Protein AF-A0A9W7UFY4-F1 (afdb_monomer_lite)

Sequence (301 aa):
PITEDNRLSAKDMFTRKELTSLQQDFPMEMREKGFDVERGEGSEKKHLSPQAFKEKQDLQVEVEQLSNVKTHLKTKVVETHNQLQQTTNYIEKQNETLQKIQQQFLNLDKKIKEKKQEFETFRNQVPDKPVSLSYLREETKTEVTTKLFGKPEITEKKTGNIVVTREQWRNMKEKVDAAVIIKSDYERLQKTDLVKENKKLHSAVDEICDSLKESQKRNVGLQKENKQLSTEISSLKAHIRDLQTNIKVLYQQTKQVFKEQFKTFRGLVKNELVGREVENHFEREHTREMKSKQRGYDMER

Foldseek 3Di:
DADPVGDDDPPVCPDPVNVVVCLVVVQVVCVVVPDDDDRDDDDPDDDDDPVRVVVVVVVVVVVVVVVVVVVVVVVVVVVVVVVVVVVVVVVVVVVVVVVVVVVVVVVVVVVVVVVVVVLVVLLVVADLDQDPDDDDDFDWDWDWADDPDDDTDTDTDGPPDDPADPVRVVVVSVVNRVSNVVNVVVVVVVVDPVVVVVVVVVVVVVVVVVVVVVVVVVVVVVVVVVVVVVVVVVVVVVVVVVVVVVVVVVVVVCCVVCVVVVVVVVVVVVVVCVVVVHDDVVVVVVVVVVVVVVVVVVVVD

Structure (mmCIF, N/CA/C/O backbone):
data_AF-A0A9W7UFY4-F1
#
_entry.id   AF-A0A9W7UFY4-F1
#
loop_
_atom_site.group_PDB
_atom_site.id
_atom_site.type_symbol
_atom_site.label_atom_id
_atom_site.label_alt_id
_atom_site.label_comp_id
_atom_site.label_asym_id
_atom_site.label_entity_id
_atom_site.label_seq_id
_atom_site.pdbx_PDB_ins_code
_atom_site.Cartn_x
_atom_site.Cartn_y
_atom_site.Cartn_z
_atom_site.occupancy
_atom_site.B_iso_or_equiv
_atom_site.auth_seq_id
_atom_site.auth_comp_id
_atom_site.auth_asym_id
_atom_site.auth_atom_id
_atom_site.pdbx_PDB_model_num
ATOM 1 N N . PRO A 1 1 ? 33.006 -51.158 -71.542 1.00 81.31 1 PRO A N 1
ATOM 2 C CA . PRO A 1 1 ? 34.449 -51.108 -71.205 1.00 81.31 1 PRO A CA 1
ATOM 3 C C . PRO A 1 1 ? 35.179 -52.091 -72.128 1.00 81.31 1 PRO A C 1
ATOM 5 O O . PRO A 1 1 ? 34.813 -53.265 -72.136 1.00 81.31 1 PRO A O 1
ATOM 8 N N . ILE A 1 2 ? 36.056 -51.575 -72.996 1.00 88.12 2 ILE A N 1
ATOM 9 C CA . ILE A 1 2 ? 36.813 -52.366 -73.977 1.00 88.12 2 ILE A CA 1
ATOM 10 C C . ILE A 1 2 ? 38.246 -52.509 -73.453 1.00 88.12 2 ILE A C 1
ATOM 12 O O . ILE A 1 2 ? 38.881 -51.496 -73.167 1.00 88.12 2 ILE A O 1
ATOM 16 N N . THR A 1 3 ? 38.712 -53.744 -73.282 1.00 84.69 3 THR A N 1
ATOM 17 C CA . THR A 1 3 ? 40.064 -54.087 -72.811 1.00 84.69 3 THR A CA 1
ATOM 18 C C . THR A 1 3 ? 41.120 -53.833 -73.893 1.00 84.69 3 THR A C 1
ATOM 20 O O . THR A 1 3 ? 40.784 -53.670 -75.064 1.00 84.69 3 THR A O 1
ATOM 23 N N . GLU A 1 4 ? 42.407 -53.826 -73.532 1.00 86.06 4 GLU A N 1
ATOM 24 C CA . GLU A 1 4 ? 43.518 -53.622 -74.485 1.00 86.06 4 GLU A CA 1
ATOM 25 C C . GLU A 1 4 ? 43.562 -54.684 -75.602 1.00 86.06 4 GLU A C 1
ATOM 27 O O . GLU A 1 4 ? 43.969 -54.390 -76.723 1.00 86.06 4 GLU A O 1
ATOM 32 N N . ASP A 1 5 ? 43.065 -55.898 -75.330 1.00 90.00 5 ASP A N 1
ATOM 33 C CA . ASP A 1 5 ? 42.866 -56.974 -76.314 1.00 90.00 5 ASP A CA 1
ATOM 34 C C . ASP A 1 5 ? 41.530 -56.862 -77.088 1.00 90.00 5 ASP A C 1
ATOM 36 O O . ASP A 1 5 ? 41.110 -57.796 -77.772 1.00 90.00 5 ASP A O 1
ATOM 40 N N . ASN A 1 6 ? 40.875 -55.699 -77.014 1.00 88.25 6 ASN A N 1
ATOM 41 C CA . ASN A 1 6 ? 39.681 -55.298 -77.757 1.00 88.25 6 ASN A CA 1
ATOM 42 C C . ASN A 1 6 ? 38.389 -56.073 -77.415 1.00 88.25 6 ASN A C 1
ATOM 44 O O . ASN A 1 6 ? 37.454 -56.136 -78.219 1.00 88.25 6 ASN A O 1
ATOM 48 N N . ARG A 1 7 ? 38.297 -56.655 -76.210 1.00 91.56 7 ARG A N 1
ATOM 49 C CA . ARG A 1 7 ? 37.105 -57.376 -75.729 1.00 91.56 7 ARG A CA 1
ATOM 50 C C . ARG A 1 7 ? 36.212 -56.480 -74.881 1.00 91.56 7 ARG A C 1
ATOM 52 O O . ARG A 1 7 ? 36.672 -55.649 -74.107 1.00 91.56 7 ARG A O 1
ATOM 59 N N . LEU A 1 8 ? 34.900 -56.697 -74.949 1.00 91.00 8 LEU A N 1
ATOM 60 C CA . LEU A 1 8 ? 33.951 -56.018 -74.066 1.00 91.00 8 LEU A CA 1
ATOM 61 C C . LEU A 1 8 ? 33.862 -56.750 -72.712 1.00 91.00 8 LEU A C 1
ATOM 63 O O . LEU A 1 8 ? 33.043 -57.654 -72.554 1.00 91.00 8 LEU A O 1
ATOM 67 N N . SER A 1 9 ? 34.690 -56.371 -71.732 1.00 89.19 9 SER A N 1
ATOM 68 C CA . SER A 1 9 ? 34.704 -57.001 -70.401 1.00 89.19 9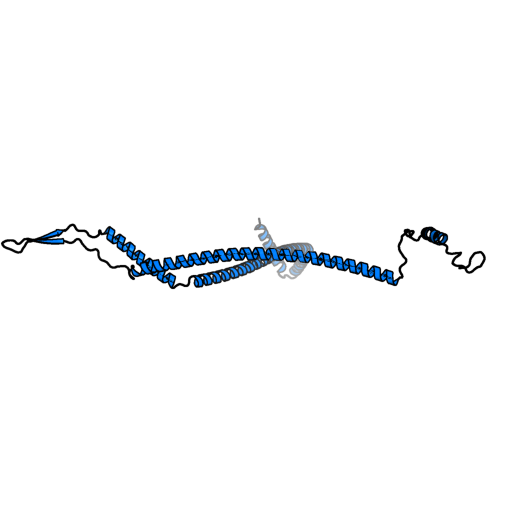 SER A CA 1
ATOM 69 C C . SER A 1 9 ? 34.854 -55.979 -69.273 1.00 89.19 9 SER A C 1
ATOM 71 O O . SER A 1 9 ? 35.918 -55.417 -69.046 1.00 89.19 9 SER A O 1
ATOM 73 N N . ALA A 1 10 ? 33.779 -55.754 -68.509 1.00 88.69 10 ALA A N 1
ATOM 74 C CA . ALA A 1 10 ? 33.847 -54.947 -67.285 1.00 88.69 10 ALA A CA 1
ATOM 75 C C . ALA A 1 10 ? 34.578 -55.678 -66.152 1.00 88.69 10 ALA A C 1
ATOM 77 O O . ALA A 1 10 ? 35.183 -55.044 -65.298 1.00 88.69 10 ALA A O 1
ATOM 78 N N . LYS A 1 11 ? 34.514 -57.014 -66.147 1.00 87.94 11 LYS A N 1
ATOM 79 C CA . LYS A 1 11 ? 35.123 -57.857 -65.117 1.00 87.94 11 LYS A CA 1
ATOM 80 C C . LYS A 1 11 ? 36.648 -57.779 -65.147 1.00 87.94 11 LYS A C 1
ATOM 82 O O . LYS A 1 11 ? 37.257 -57.786 -64.082 1.00 87.94 11 LYS A O 1
ATOM 87 N N . ASP A 1 12 ? 37.219 -57.699 -66.347 1.00 87.25 12 ASP A N 1
ATOM 88 C CA . ASP A 1 12 ? 38.669 -57.640 -66.540 1.00 87.25 12 ASP A CA 1
ATOM 89 C C . ASP A 1 12 ? 39.221 -56.210 -66.405 1.00 87.25 12 ASP A C 1
ATOM 91 O O . ASP A 1 12 ? 40.404 -56.069 -66.141 1.00 87.25 12 ASP A O 1
ATOM 95 N N . MET A 1 13 ? 38.377 -55.173 -66.543 1.00 86.19 13 MET A N 1
ATOM 96 C CA . MET A 1 13 ? 38.764 -53.754 -66.406 1.00 86.19 13 MET A CA 1
ATOM 97 C C . MET A 1 13 ? 38.447 -53.109 -65.046 1.00 86.19 13 MET A C 1
ATOM 99 O O . MET A 1 13 ? 38.968 -52.040 -64.739 1.00 86.19 13 MET A O 1
ATOM 103 N N . PHE A 1 14 ? 37.510 -53.668 -64.271 1.00 89.38 14 PHE A N 1
ATOM 104 C CA . PHE A 1 14 ? 37.087 -53.127 -62.972 1.00 89.38 14 PHE A CA 1
ATOM 105 C C . PHE A 1 14 ? 37.180 -54.191 -61.878 1.00 89.38 14 PHE A C 1
ATOM 107 O O . PHE A 1 14 ? 36.200 -54.579 -61.235 1.00 89.38 14 PHE A O 1
ATOM 114 N N . THR A 1 15 ? 38.392 -54.680 -61.662 1.00 91.44 15 THR A N 1
ATOM 115 C CA . THR A 1 15 ? 38.735 -55.592 -60.575 1.00 91.44 15 THR A CA 1
ATOM 116 C C . THR A 1 15 ? 38.806 -54.863 -59.230 1.00 91.44 15 THR A C 1
ATOM 118 O O . THR A 1 15 ? 38.932 -53.643 -59.140 1.00 91.44 15 THR A O 1
ATOM 121 N N . ARG A 1 16 ? 38.782 -55.616 -58.122 1.00 87.94 16 ARG A N 1
ATOM 122 C CA . ARG A 1 16 ? 38.921 -55.042 -56.770 1.00 87.94 16 ARG A CA 1
ATOM 123 C C . ARG A 1 16 ? 40.214 -54.232 -56.607 1.00 87.94 16 ARG A C 1
ATOM 125 O O . ARG A 1 16 ? 40.194 -53.219 -55.913 1.00 87.94 16 ARG A O 1
ATOM 132 N N . LYS A 1 17 ? 41.319 -54.679 -57.218 1.00 90.25 17 LYS A N 1
ATOM 133 C CA . LYS A 1 17 ? 42.601 -53.963 -57.177 1.00 90.25 17 LYS A CA 1
ATOM 134 C C . LYS A 1 17 ? 42.490 -52.634 -57.920 1.00 90.25 17 LYS A C 1
ATOM 136 O O . LYS A 1 17 ? 42.769 -51.608 -57.318 1.00 90.25 17 LYS A O 1
ATOM 141 N N . GLU A 1 18 ? 41.973 -52.651 -59.147 1.00 89.94 18 GLU A N 1
ATOM 142 C CA . GLU A 1 18 ? 41.787 -51.444 -59.966 1.00 89.94 18 GLU A CA 1
ATOM 143 C C . GLU A 1 18 ? 40.833 -50.439 -59.325 1.00 89.94 18 GLU A C 1
ATOM 145 O O . GLU A 1 18 ? 41.138 -49.257 -59.293 1.00 89.94 18 GLU A O 1
ATOM 150 N N . LEU A 1 19 ? 39.715 -50.879 -58.739 1.00 89.94 19 LEU A N 1
ATOM 151 C CA . LEU A 1 19 ? 38.806 -49.982 -58.013 1.00 89.94 19 LEU A CA 1
ATOM 152 C C . LEU A 1 19 ? 39.459 -49.377 -56.760 1.00 89.94 19 LEU A C 1
ATOM 154 O O . LEU A 1 19 ? 39.161 -48.240 -56.399 1.00 89.94 19 LEU A O 1
ATOM 158 N N . THR A 1 20 ? 40.352 -50.119 -56.099 1.00 88.88 20 THR A N 1
ATOM 159 C CA . THR A 1 20 ? 41.107 -49.613 -54.940 1.00 88.88 20 THR A CA 1
ATOM 160 C C . THR A 1 20 ? 42.145 -48.581 -55.373 1.00 88.88 20 THR A C 1
ATOM 162 O O . THR A 1 20 ? 42.227 -47.521 -54.751 1.00 88.88 20 THR A O 1
ATOM 165 N N . SER A 1 21 ? 42.886 -48.870 -56.449 1.00 90.12 21 SER A N 1
ATOM 166 C CA . SER A 1 21 ? 43.823 -47.940 -57.085 1.00 90.12 21 SER A CA 1
ATOM 167 C C . SER A 1 21 ? 43.102 -46.688 -57.571 1.00 90.12 21 SER A C 1
ATOM 169 O O . SER A 1 21 ? 43.491 -45.590 -57.207 1.00 90.12 21 SER A O 1
ATOM 171 N N . LEU A 1 22 ? 41.955 -46.824 -58.242 1.00 91.12 22 LEU A N 1
ATOM 172 C CA . LEU A 1 22 ? 41.136 -45.695 -58.684 1.00 91.12 22 LEU A CA 1
ATOM 173 C C . LEU A 1 22 ? 40.722 -44.788 -57.514 1.00 91.12 22 LEU A C 1
ATOM 175 O O . LEU A 1 22 ? 40.810 -43.571 -57.625 1.00 91.12 22 LEU A O 1
ATOM 179 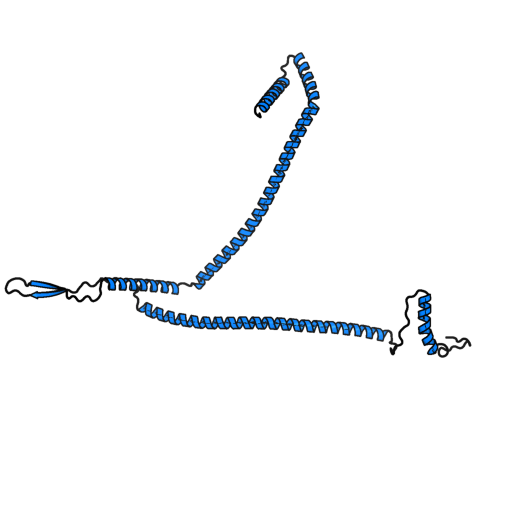N N . GLN A 1 23 ? 40.316 -45.351 -56.370 1.00 89.75 23 GLN A N 1
ATOM 180 C CA . GLN A 1 23 ? 39.997 -44.563 -55.170 1.00 89.75 23 GLN A CA 1
ATOM 181 C C . GLN A 1 23 ? 41.217 -43.859 -54.548 1.00 89.75 23 GLN A C 1
ATOM 183 O O . GLN A 1 23 ? 41.032 -42.917 -53.779 1.00 89.75 23 GLN A O 1
ATOM 188 N N . GLN A 1 24 ? 42.443 -44.320 -54.812 1.00 89.44 24 GLN A N 1
ATOM 189 C CA . GLN A 1 24 ? 43.685 -43.676 -54.367 1.00 89.44 24 GLN A CA 1
ATOM 190 C C . GLN A 1 24 ? 44.146 -42.605 -55.360 1.00 89.44 24 GLN A C 1
ATOM 192 O O . GLN A 1 24 ? 44.384 -41.467 -54.955 1.00 89.44 24 GLN A O 1
ATOM 197 N N . ASP A 1 25 ? 44.215 -42.965 -56.638 1.00 93.25 25 ASP A N 1
ATOM 198 C CA . ASP A 1 25 ? 44.842 -42.186 -57.702 1.00 93.25 25 ASP A CA 1
ATOM 199 C C . ASP A 1 25 ? 43.956 -41.031 -58.168 1.00 93.25 25 ASP A C 1
ATOM 201 O O . ASP A 1 25 ? 44.437 -39.914 -58.352 1.00 93.25 25 ASP A O 1
ATOM 205 N N . PHE A 1 26 ? 42.641 -41.246 -58.266 1.00 93.88 26 PHE A N 1
ATOM 206 C CA . PHE A 1 26 ? 41.723 -40.215 -58.747 1.00 93.88 26 PHE A CA 1
ATOM 207 C C . PHE A 1 26 ? 41.708 -38.951 -57.859 1.00 93.88 26 PHE A C 1
ATOM 209 O O . PHE A 1 26 ? 41.848 -37.855 -58.402 1.00 93.88 26 PHE A O 1
ATOM 216 N N . PRO A 1 27 ? 41.613 -39.029 -56.511 1.00 92.44 27 PRO A N 1
ATOM 217 C CA . PRO A 1 27 ? 41.749 -37.840 -55.667 1.00 92.44 27 PRO A CA 1
ATOM 218 C C . PRO A 1 27 ? 43.115 -37.148 -55.785 1.00 92.44 27 PRO A C 1
ATOM 220 O O . PRO A 1 27 ? 43.180 -35.931 -55.632 1.00 92.44 27 PRO A O 1
ATOM 223 N N . MET A 1 28 ? 44.203 -37.892 -56.041 1.00 92.75 28 MET A N 1
ATOM 224 C CA . MET A 1 28 ? 45.534 -37.305 -56.261 1.00 92.75 28 MET A CA 1
ATOM 225 C C . MET A 1 28 ? 45.555 -36.467 -57.541 1.00 92.75 28 MET A C 1
ATOM 227 O O . MET A 1 28 ? 45.914 -35.293 -57.488 1.00 92.75 28 MET A O 1
ATOM 231 N N . GLU A 1 29 ? 45.074 -37.025 -58.652 1.00 94.88 29 GLU A N 1
ATOM 232 C CA . GLU A 1 29 ? 45.009 -36.324 -59.939 1.00 94.88 29 GLU A CA 1
ATOM 233 C C . GLU A 1 29 ? 44.079 -35.096 -59.885 1.00 94.88 29 GLU A C 1
ATOM 235 O O . GLU A 1 29 ? 44.369 -34.043 -60.453 1.00 94.88 29 GLU A O 1
ATOM 240 N N . MET A 1 30 ? 42.958 -35.194 -59.164 1.00 95.06 30 MET A N 1
ATOM 241 C CA . MET A 1 30 ? 42.042 -34.066 -58.974 1.00 95.06 30 MET A CA 1
ATOM 242 C C . MET A 1 30 ? 42.699 -32.920 -58.188 1.00 95.06 30 MET A C 1
ATOM 244 O O . MET A 1 30 ? 42.526 -31.759 -58.561 1.00 95.06 30 MET A O 1
ATOM 248 N N . ARG A 1 31 ? 43.513 -33.222 -57.166 1.00 94.75 31 ARG A N 1
ATOM 249 C CA . ARG A 1 31 ? 44.300 -32.201 -56.452 1.00 94.75 31 ARG A CA 1
ATOM 250 C C . ARG A 1 31 ? 45.359 -31.552 -57.334 1.00 94.75 31 ARG A C 1
ATOM 252 O O . ARG A 1 31 ? 45.509 -30.334 -57.283 1.00 94.75 31 ARG A O 1
ATOM 259 N N . GLU A 1 32 ? 46.046 -32.324 -58.176 1.00 94.25 32 GLU A N 1
ATOM 260 C CA . GLU A 1 32 ? 47.009 -31.781 -59.150 1.00 94.25 32 GLU A CA 1
ATOM 261 C C . GLU A 1 32 ? 46.350 -30.811 -60.141 1.00 94.25 32 GLU A C 1
ATOM 263 O O . GLU A 1 32 ? 46.948 -29.807 -60.526 1.00 94.25 32 GLU A O 1
ATOM 268 N N . LYS A 1 33 ? 45.085 -31.057 -60.500 1.00 95.31 33 LYS A N 1
ATOM 269 C CA . LYS A 1 33 ? 44.268 -30.158 -61.334 1.00 95.31 33 LYS A CA 1
ATOM 270 C C . LYS A 1 33 ? 43.654 -28.977 -60.566 1.00 95.31 33 LYS A C 1
ATOM 272 O O . LYS A 1 33 ? 42.917 -28.193 -61.161 1.00 95.31 33 LYS A O 1
ATOM 277 N N . GLY A 1 34 ? 43.957 -28.829 -59.276 1.00 94.38 34 GLY A N 1
ATOM 278 C CA . GLY A 1 34 ? 43.521 -27.710 -58.438 1.00 94.38 34 GLY A CA 1
ATOM 279 C C . GLY A 1 34 ? 42.177 -27.905 -57.729 1.00 94.38 34 GLY A C 1
ATOM 280 O O . GLY A 1 34 ? 41.640 -26.934 -57.198 1.00 94.38 34 GLY A O 1
ATOM 281 N N . PHE A 1 35 ? 41.617 -29.119 -57.703 1.00 95.06 35 PHE A N 1
ATOM 282 C CA . PHE A 1 35 ? 40.399 -29.419 -56.944 1.00 95.06 35 PHE A CA 1
ATOM 283 C C . PHE A 1 35 ? 40.727 -29.843 -55.507 1.00 95.06 35 PHE A C 1
ATOM 285 O O . PHE A 1 35 ? 41.535 -30.743 -55.286 1.00 95.06 35 PHE A O 1
ATOM 292 N N . ASP A 1 36 ? 40.048 -29.246 -54.528 1.00 93.31 36 ASP A N 1
ATOM 293 C CA . ASP A 1 36 ? 40.205 -29.581 -53.109 1.00 93.31 36 ASP A CA 1
ATOM 294 C C . ASP A 1 36 ? 39.379 -30.826 -52.744 1.00 93.31 36 ASP A C 1
ATOM 296 O O . ASP A 1 36 ? 38.217 -30.739 -52.343 1.00 93.31 36 ASP A O 1
ATOM 300 N N . VAL A 1 37 ? 39.949 -32.009 -52.995 1.00 92.00 37 VAL A N 1
ATOM 301 C CA . VAL A 1 37 ? 39.308 -33.300 -52.706 1.00 92.00 37 VAL A CA 1
ATOM 302 C C . VAL A 1 37 ? 40.239 -34.254 -51.961 1.00 92.00 37 VAL A C 1
ATOM 304 O O . VAL A 1 37 ? 41.420 -34.416 -52.286 1.00 92.00 37 VAL A O 1
ATOM 307 N N . GLU A 1 38 ? 39.674 -34.958 -50.983 1.00 90.38 38 GLU A N 1
ATOM 308 C CA . GLU A 1 38 ? 40.361 -35.974 -50.188 1.00 90.38 38 GLU A CA 1
ATOM 309 C C . GLU A 1 38 ? 39.907 -37.390 -50.554 1.00 90.38 38 GLU A C 1
ATOM 311 O O . GLU A 1 38 ? 38.822 -37.622 -51.096 1.00 90.38 38 GLU A O 1
ATOM 316 N N . ARG A 1 39 ? 40.762 -38.371 -50.255 1.00 88.69 39 ARG A N 1
ATOM 317 C CA . ARG A 1 39 ? 40.419 -39.781 -50.429 1.00 88.69 39 ARG A CA 1
ATOM 318 C C . ARG A 1 39 ? 39.406 -40.196 -49.361 1.00 88.69 39 ARG A C 1
ATOM 320 O O . ARG A 1 39 ? 39.636 -39.982 -48.178 1.00 88.69 39 ARG A O 1
ATOM 327 N N . GLY A 1 40 ? 38.346 -40.891 -49.773 1.00 86.69 40 GLY A N 1
ATOM 328 C CA . GLY A 1 40 ? 37.392 -41.486 -48.837 1.00 86.69 40 GLY A CA 1
ATOM 329 C C . GLY A 1 40 ? 38.035 -42.527 -47.910 1.00 86.69 40 GLY A C 1
ATOM 330 O O . GLY A 1 40 ? 38.898 -43.311 -48.317 1.00 86.69 40 GLY A O 1
ATOM 331 N N . GLU A 1 41 ? 37.596 -42.560 -46.654 1.00 84.12 41 GLU A N 1
ATOM 332 C CA . GLU A 1 41 ? 38.056 -43.549 -45.680 1.00 84.12 41 GLU A CA 1
ATOM 333 C C . GLU A 1 41 ? 37.576 -44.961 -46.040 1.00 84.12 41 GLU A C 1
ATOM 335 O O . GLU A 1 41 ? 36.427 -45.176 -46.447 1.00 84.12 41 GLU A O 1
ATOM 340 N N . GLY A 1 42 ? 38.453 -45.950 -45.845 1.00 78.31 42 GLY A N 1
ATOM 341 C CA . GLY A 1 42 ? 38.047 -47.350 -45.907 1.00 78.31 42 GLY A CA 1
ATOM 342 C C . GLY A 1 42 ? 37.042 -47.618 -44.792 1.00 78.31 42 GLY A C 1
ATOM 343 O O . GLY A 1 42 ? 37.365 -47.451 -43.622 1.00 78.31 42 GLY A O 1
ATOM 344 N N . SER A 1 43 ? 35.815 -47.997 -45.142 1.00 75.88 43 SER A N 1
ATOM 345 C CA . SER A 1 43 ? 34.761 -48.228 -44.158 1.00 75.88 43 SER A CA 1
ATOM 346 C C . SER A 1 43 ? 33.927 -49.449 -44.513 1.00 75.88 43 SER A C 1
ATOM 348 O O . SER A 1 43 ? 33.783 -49.805 -45.680 1.00 75.88 43 SER A O 1
ATOM 350 N N . GLU A 1 44 ? 33.311 -50.053 -43.501 1.00 83.75 44 GLU A N 1
ATOM 351 C CA . GLU A 1 44 ? 32.306 -51.112 -43.669 1.00 83.75 44 GLU A CA 1
ATOM 352 C C . GLU A 1 44 ? 30.943 -50.558 -44.138 1.00 83.75 44 GLU A C 1
ATOM 354 O O . GLU A 1 44 ? 29.923 -51.254 -44.113 1.00 83.75 44 GLU A O 1
ATOM 359 N N . LYS A 1 45 ? 30.891 -49.282 -44.554 1.00 82.19 45 LYS A N 1
ATOM 360 C CA . LYS A 1 45 ? 29.665 -48.625 -45.009 1.00 82.19 45 LYS A CA 1
ATOM 361 C C . LYS A 1 45 ? 29.183 -49.297 -46.290 1.00 82.19 45 LYS A C 1
ATOM 363 O O . LYS A 1 45 ? 29.870 -49.324 -47.308 1.00 82.19 45 LYS A O 1
ATOM 368 N N . LYS A 1 46 ? 27.954 -49.803 -46.251 1.00 85.50 46 LYS A N 1
ATOM 369 C CA . LYS A 1 46 ? 27.265 -50.306 -47.440 1.00 85.50 46 LYS A CA 1
ATOM 370 C C . LYS A 1 46 ? 26.770 -49.130 -48.275 1.00 85.50 46 LYS A C 1
ATOM 372 O O . LYS A 1 46 ? 26.279 -48.144 -47.724 1.00 85.50 46 LYS A O 1
ATOM 377 N N . HIS A 1 47 ? 26.879 -49.249 -49.596 1.00 87.56 47 HIS A N 1
ATOM 378 C CA . HIS A 1 47 ? 26.269 -48.291 -50.511 1.00 87.56 47 HIS A CA 1
ATOM 379 C C . HIS A 1 47 ? 24.751 -48.265 -50.284 1.00 87.56 47 HIS A C 1
ATOM 381 O O . HIS A 1 47 ? 24.100 -49.310 -50.301 1.00 87.56 47 HIS A O 1
ATOM 387 N N . LEU A 1 48 ? 24.206 -47.072 -50.050 1.00 90.25 48 LEU A N 1
ATOM 388 C CA . LEU A 1 48 ? 22.770 -46.831 -49.971 1.00 90.25 48 LEU A CA 1
ATOM 389 C C . LEU A 1 48 ? 22.301 -46.252 -51.302 1.00 90.25 48 LEU A C 1
ATOM 391 O O . LEU A 1 48 ? 23.004 -45.436 -51.901 1.00 90.25 48 LEU A O 1
ATOM 395 N N . SER A 1 49 ? 21.098 -46.632 -51.736 1.00 93.19 49 SER A N 1
ATOM 396 C CA . SER A 1 49 ? 20.454 -45.933 -52.847 1.00 93.19 49 SER A CA 1
ATOM 397 C C . SER A 1 49 ? 20.258 -44.452 -52.482 1.00 93.19 49 SER A C 1
ATOM 399 O O . SER A 1 49 ? 20.121 -44.127 -51.297 1.00 93.19 49 SER A O 1
ATOM 401 N N . PRO A 1 50 ? 20.196 -43.538 -53.467 1.00 91.12 50 PRO A N 1
ATOM 402 C CA . PRO A 1 50 ? 19.964 -42.120 -53.194 1.00 91.12 50 PRO A CA 1
ATOM 403 C C . PRO A 1 50 ? 18.711 -41.859 -52.346 1.00 91.12 50 PRO A C 1
ATOM 405 O O . PRO A 1 50 ? 18.714 -40.956 -51.516 1.00 91.12 50 PRO A O 1
ATOM 408 N N . GLN A 1 51 ? 17.660 -42.666 -52.524 1.00 92.69 51 GLN A N 1
ATOM 409 C CA . GLN A 1 51 ? 16.439 -42.583 -51.724 1.00 92.69 51 GLN A CA 1
ATOM 410 C C . GLN A 1 51 ? 16.682 -43.000 -50.266 1.00 92.69 51 GLN A C 1
ATOM 412 O O . GLN A 1 51 ? 16.399 -42.222 -49.363 1.00 92.69 51 GLN A O 1
ATOM 417 N N . ALA A 1 52 ? 17.279 -44.173 -50.032 1.00 92.00 52 ALA A N 1
ATOM 418 C CA . ALA A 1 52 ? 17.546 -44.662 -48.678 1.00 92.00 52 ALA A CA 1
ATOM 419 C C . ALA A 1 52 ? 18.534 -43.764 -47.909 1.00 92.00 52 ALA A C 1
ATOM 421 O O . ALA A 1 52 ? 18.448 -43.633 -46.689 1.00 92.00 52 ALA A O 1
ATOM 422 N N . PHE A 1 53 ? 19.479 -43.129 -48.612 1.00 92.19 53 PHE A N 1
ATOM 423 C CA . PHE A 1 53 ? 20.380 -42.146 -48.010 1.00 92.19 53 PHE A CA 1
ATOM 424 C C . PHE A 1 53 ? 19.623 -40.902 -47.525 1.00 92.19 53 PHE A C 1
ATOM 426 O O . PHE A 1 53 ? 19.846 -40.471 -46.394 1.00 92.19 53 PHE A O 1
ATOM 433 N N . LYS A 1 54 ? 18.708 -40.364 -48.347 1.00 93.62 54 LYS A N 1
ATOM 434 C CA . LYS A 1 54 ? 17.858 -39.223 -47.973 1.00 93.62 54 LYS A CA 1
ATOM 435 C C . LYS A 1 54 ? 16.952 -39.559 -46.792 1.00 93.62 54 LYS A C 1
ATOM 437 O O . LYS A 1 54 ? 16.979 -38.844 -45.803 1.00 93.62 54 LYS A O 1
ATOM 442 N N . GLU A 1 55 ? 16.264 -40.698 -46.839 1.00 94.44 55 GLU A N 1
ATOM 443 C CA . GLU A 1 55 ? 15.402 -41.155 -45.739 1.00 94.44 55 GLU A CA 1
ATOM 444 C C . GLU A 1 55 ? 16.177 -41.282 -44.420 1.00 94.44 55 GLU A C 1
ATOM 446 O O . GLU A 1 55 ? 15.706 -40.855 -43.369 1.00 94.44 55 GLU A O 1
ATOM 451 N N . LYS A 1 56 ? 17.406 -41.816 -44.457 1.00 92.94 56 LYS A N 1
ATOM 452 C CA . LYS A 1 56 ? 18.263 -41.892 -43.268 1.00 92.94 56 LYS A CA 1
ATOM 453 C C . LYS A 1 56 ? 18.636 -40.507 -42.731 1.00 92.94 56 LYS A C 1
ATOM 455 O O . LYS A 1 56 ? 18.683 -40.331 -41.515 1.00 92.94 56 LYS A O 1
ATOM 460 N N . GLN A 1 57 ? 18.942 -39.559 -43.615 1.00 92.25 57 GLN A N 1
ATOM 461 C CA . GLN A 1 57 ? 19.267 -38.188 -43.229 1.00 92.25 57 GLN A CA 1
ATOM 462 C C . GLN A 1 57 ? 18.055 -37.498 -42.589 1.00 92.25 57 GLN A C 1
ATOM 464 O O . GLN A 1 57 ? 18.197 -36.897 -41.526 1.00 92.25 57 GLN A O 1
ATOM 469 N N . ASP A 1 58 ? 16.870 -37.657 -43.179 1.00 94.25 58 ASP A N 1
ATOM 470 C CA . ASP A 1 58 ? 15.619 -37.092 -42.669 1.00 94.25 58 ASP A CA 1
ATOM 471 C C . ASP A 1 58 ? 15.267 -37.671 -41.290 1.00 94.25 58 ASP A C 1
ATOM 473 O O . ASP A 1 58 ? 15.004 -36.921 -40.349 1.00 94.25 58 ASP A O 1
ATOM 477 N N . LEU A 1 59 ? 15.375 -38.995 -41.121 1.00 95.50 59 LEU A N 1
ATOM 478 C CA . LEU A 1 59 ? 15.182 -39.658 -39.825 1.00 95.50 59 LEU A CA 1
ATOM 479 C C . LEU A 1 59 ? 16.177 -39.170 -38.767 1.00 95.50 59 LEU A C 1
ATOM 481 O O . LEU A 1 59 ? 15.824 -39.035 -37.598 1.00 95.50 59 LEU A O 1
ATOM 485 N N . GLN A 1 60 ? 17.429 -38.906 -39.149 1.00 93.69 60 GLN A N 1
ATOM 486 C CA . GLN A 1 60 ? 18.434 -38.399 -38.218 1.00 93.69 60 GLN A CA 1
ATOM 487 C C . GLN A 1 60 ? 18.076 -36.992 -37.720 1.00 93.69 60 GLN A C 1
ATOM 489 O O . GLN A 1 60 ? 18.192 -36.727 -36.522 1.00 93.69 60 GLN A O 1
ATOM 494 N N . VAL A 1 61 ? 17.585 -36.128 -38.613 1.00 95.06 61 VAL A N 1
ATOM 495 C CA . VAL A 1 61 ? 17.085 -34.792 -38.259 1.00 95.06 61 VAL A CA 1
ATOM 496 C C . VAL A 1 61 ? 15.856 -34.894 -37.353 1.00 95.06 61 VAL A C 1
ATOM 498 O O . VAL A 1 61 ? 15.783 -34.195 -36.344 1.00 95.06 61 VAL A O 1
ATOM 501 N N . GLU A 1 62 ? 14.914 -35.789 -37.654 1.00 95.81 62 GLU A N 1
ATOM 502 C CA . GLU A 1 62 ? 13.716 -35.993 -36.831 1.00 95.81 62 GLU A CA 1
ATOM 503 C C . GLU A 1 62 ? 14.068 -36.490 -35.420 1.00 95.81 62 GLU A C 1
ATOM 505 O O . GLU A 1 62 ? 13.552 -35.976 -34.426 1.00 95.81 62 GLU A O 1
ATOM 510 N N . VAL A 1 63 ? 15.006 -37.434 -35.299 1.00 95.88 63 VAL A N 1
ATOM 511 C CA . VAL A 1 63 ? 15.493 -37.927 -34.000 1.00 95.88 63 VAL A CA 1
ATOM 512 C C . VAL A 1 63 ? 16.150 -36.808 -33.189 1.00 95.88 63 VAL A C 1
ATOM 514 O O . VAL A 1 63 ? 15.923 -36.712 -31.979 1.00 95.88 63 VAL A O 1
ATOM 517 N N . GLU A 1 64 ? 16.934 -35.941 -33.829 1.00 95.50 64 GLU A N 1
ATOM 518 C CA . GLU A 1 64 ? 17.546 -34.786 -33.168 1.00 95.50 64 GLU A CA 1
ATOM 519 C C . GLU A 1 64 ? 16.486 -33.779 -32.692 1.00 95.50 64 GLU A C 1
ATOM 521 O O . GLU A 1 64 ? 16.513 -33.340 -31.538 1.00 95.50 64 GLU A O 1
ATOM 526 N N . GLN A 1 65 ? 15.489 -33.480 -33.529 1.00 95.25 65 GLN A N 1
ATOM 527 C CA . GLN A 1 65 ? 14.359 -32.625 -33.158 1.00 95.25 65 GLN A CA 1
ATOM 528 C C . GLN A 1 65 ? 13.564 -33.207 -31.983 1.00 95.25 65 GLN A C 1
ATOM 530 O O . GLN A 1 65 ? 13.287 -32.497 -31.014 1.00 95.25 65 GLN A O 1
ATOM 535 N N . LEU A 1 66 ? 13.244 -34.503 -32.017 1.00 96.06 66 LEU A N 1
ATOM 536 C CA . LEU A 1 66 ? 12.547 -35.194 -30.930 1.00 96.06 66 LEU A CA 1
ATOM 537 C C . LEU A 1 66 ? 13.364 -35.190 -29.634 1.00 96.06 66 LEU A C 1
ATOM 539 O O . LEU A 1 66 ? 12.799 -35.011 -28.552 1.00 96.06 66 LEU A O 1
ATOM 543 N N . SER A 1 67 ? 14.688 -35.336 -29.725 1.00 95.44 67 SER A N 1
ATOM 544 C CA . SER A 1 67 ? 15.590 -35.213 -28.577 1.00 95.44 67 SER A CA 1
ATOM 545 C C . SER A 1 67 ? 15.507 -33.817 -27.951 1.00 95.44 67 SER A C 1
ATOM 547 O O . SER A 1 67 ? 15.324 -33.697 -26.738 1.00 95.44 67 SER A O 1
ATOM 549 N N . ASN A 1 68 ? 15.530 -32.764 -28.772 1.00 95.69 68 ASN A N 1
ATOM 550 C CA . ASN A 1 68 ? 15.410 -31.377 -28.315 1.00 95.69 68 ASN A CA 1
ATOM 551 C C . ASN A 1 68 ? 14.040 -31.079 -27.686 1.00 95.69 68 ASN A C 1
ATOM 553 O O . ASN A 1 68 ? 13.945 -30.413 -26.655 1.00 95.69 68 ASN A O 1
ATOM 557 N N . VAL A 1 69 ? 12.956 -31.610 -28.258 1.00 96.62 69 VAL A N 1
ATOM 558 C CA . VAL A 1 69 ? 11.616 -31.486 -27.663 1.00 96.62 69 VAL A CA 1
ATOM 559 C C . VAL A 1 69 ? 11.559 -32.210 -26.318 1.00 96.62 69 VAL A C 1
ATOM 561 O O . VAL A 1 69 ? 11.035 -31.668 -25.344 1.00 96.62 69 VAL A O 1
ATOM 564 N N . LYS A 1 70 ? 12.136 -33.412 -26.223 1.00 96.88 70 LYS A N 1
ATOM 565 C CA . LYS A 1 70 ? 12.181 -34.191 -24.981 1.00 96.88 70 LYS A CA 1
ATOM 566 C C . LYS A 1 70 ? 12.953 -33.469 -23.876 1.00 96.88 70 LYS A C 1
ATOM 568 O O . LYS A 1 70 ? 12.493 -33.463 -22.733 1.00 96.88 70 LYS A O 1
ATOM 573 N N . THR A 1 71 ? 14.104 -32.868 -24.184 1.00 95.94 71 THR A N 1
ATOM 574 C CA . THR A 1 71 ? 14.882 -32.100 -23.198 1.00 95.94 71 THR A CA 1
ATOM 575 C C . THR A 1 71 ? 14.120 -30.859 -22.747 1.00 95.94 71 THR A C 1
ATOM 577 O O . THR A 1 71 ? 13.996 -30.641 -21.544 1.00 95.94 71 THR A O 1
ATOM 580 N N . HIS A 1 72 ? 13.513 -30.115 -23.676 1.00 95.50 72 HIS A N 1
ATOM 581 C CA . HIS A 1 72 ? 12.687 -28.947 -23.359 1.00 95.50 72 HIS A CA 1
ATOM 582 C C . HIS A 1 72 ? 11.490 -29.289 -22.469 1.00 95.50 72 HIS A C 1
ATOM 584 O O . HIS A 1 72 ? 11.240 -28.622 -21.466 1.00 95.50 72 HIS A O 1
ATOM 590 N N . LEU A 1 73 ? 10.765 -30.363 -22.795 1.00 96.88 73 LEU A N 1
ATOM 591 C CA . LEU A 1 73 ? 9.643 -30.837 -21.985 1.00 96.88 73 LEU A CA 1
ATOM 592 C C . LEU A 1 73 ? 10.101 -31.250 -20.587 1.00 96.88 73 LEU A C 1
ATOM 594 O O . LEU A 1 73 ? 9.447 -30.901 -19.607 1.00 96.88 73 LEU A O 1
ATOM 598 N N . LYS A 1 74 ? 11.240 -31.940 -20.471 1.00 97.06 74 LYS A N 1
ATOM 599 C CA . LYS A 1 74 ? 11.806 -32.312 -19.171 1.00 97.06 74 LYS A CA 1
ATOM 600 C C . LYS A 1 74 ? 12.127 -31.077 -18.326 1.00 97.06 74 LYS A C 1
ATOM 602 O O . LYS A 1 74 ? 11.772 -31.054 -17.150 1.00 97.06 74 LYS A O 1
ATOM 607 N N . THR A 1 75 ? 12.734 -30.051 -18.919 1.00 96.62 75 THR A N 1
ATOM 608 C CA . THR A 1 75 ? 13.018 -28.781 -18.236 1.00 96.62 75 THR A CA 1
ATOM 609 C C . THR A 1 75 ? 11.730 -28.100 -17.779 1.00 96.62 75 THR A C 1
ATOM 611 O O . THR A 1 75 ? 11.594 -27.797 -16.596 1.00 96.62 75 THR A O 1
ATOM 614 N N . LYS A 1 76 ? 10.731 -27.972 -18.663 1.00 97.19 76 LYS A N 1
ATOM 615 C CA . LYS A 1 76 ? 9.423 -27.388 -18.321 1.00 97.19 76 LYS A CA 1
ATOM 616 C C . LYS A 1 76 ? 8.712 -28.120 -17.188 1.00 97.19 76 LYS A C 1
ATOM 618 O O . LYS A 1 76 ? 8.091 -27.479 -16.342 1.00 97.19 76 LYS A O 1
ATOM 623 N N . VAL A 1 77 ? 8.783 -29.452 -17.156 1.00 97.62 77 VAL A N 1
ATOM 624 C CA . VAL A 1 77 ? 8.193 -30.254 -16.073 1.00 97.62 77 VAL A CA 1
ATOM 625 C C . VAL A 1 77 ? 8.865 -29.933 -14.738 1.00 97.62 77 VAL A C 1
ATOM 627 O O . VAL A 1 77 ? 8.168 -29.730 -13.746 1.00 97.62 77 VAL A O 1
ATOM 630 N N . VAL A 1 78 ? 10.197 -29.829 -14.710 1.00 97.31 78 VAL A N 1
ATOM 631 C CA . VAL A 1 78 ? 10.948 -29.465 -13.496 1.00 97.31 78 VAL A CA 1
ATOM 632 C C . VAL A 1 78 ? 10.619 -28.040 -13.047 1.00 97.31 78 VAL A C 1
ATOM 634 O O . VAL A 1 78 ? 10.354 -27.815 -11.868 1.00 97.31 78 VAL A O 1
ATOM 637 N N . GLU A 1 79 ? 10.577 -27.084 -13.974 1.00 96.69 79 GLU A N 1
ATOM 638 C CA . GLU A 1 79 ? 10.208 -25.695 -13.680 1.00 96.69 79 GLU A CA 1
ATOM 639 C C . GLU A 1 79 ? 8.796 -25.597 -13.099 1.00 96.69 79 GLU A C 1
ATOM 641 O O . GLU A 1 79 ? 8.596 -24.976 -12.054 1.00 96.69 79 GLU A O 1
ATOM 646 N N . THR A 1 80 ? 7.830 -26.267 -13.731 1.00 96.75 80 THR A N 1
ATOM 647 C CA . THR A 1 80 ? 6.435 -26.290 -13.275 1.00 96.75 80 THR A CA 1
ATOM 648 C C . THR A 1 80 ? 6.324 -26.938 -11.896 1.00 96.75 80 THR A C 1
ATOM 650 O O . THR A 1 80 ? 5.613 -26.431 -11.032 1.00 96.75 80 THR A O 1
ATOM 653 N N . HIS A 1 81 ? 7.054 -28.029 -11.647 1.00 97.06 81 HIS A N 1
ATOM 654 C CA . HIS A 1 81 ? 7.072 -28.685 -10.340 1.00 97.06 81 HIS A CA 1
ATOM 655 C C . HIS A 1 81 ? 7.626 -27.765 -9.243 1.00 97.06 81 HIS A C 1
ATOM 657 O O . HIS A 1 81 ? 7.016 -27.641 -8.182 1.00 97.06 81 HIS A O 1
ATOM 663 N N . ASN A 1 82 ? 8.726 -27.062 -9.520 1.00 96.56 82 ASN A N 1
ATOM 664 C CA . ASN A 1 82 ? 9.312 -26.106 -8.582 1.00 96.56 82 ASN A CA 1
ATOM 665 C C . ASN A 1 82 ? 8.357 -24.940 -8.288 1.00 96.56 82 ASN A C 1
ATOM 667 O O . ASN A 1 82 ? 8.207 -24.544 -7.133 1.00 96.56 82 ASN A O 1
ATOM 671 N N . GLN A 1 83 ? 7.684 -24.408 -9.313 1.00 96.62 83 GLN A N 1
ATOM 672 C CA . GLN A 1 83 ? 6.668 -23.364 -9.142 1.00 96.62 83 GLN A CA 1
ATOM 673 C C . GLN A 1 83 ? 5.506 -23.857 -8.277 1.00 96.62 83 GLN A C 1
ATOM 675 O O . GLN A 1 83 ? 5.128 -23.185 -7.318 1.00 96.62 83 GLN A O 1
ATOM 680 N N . LEU A 1 84 ? 4.986 -25.056 -8.557 1.00 97.00 84 LEU A N 1
ATOM 681 C CA . LEU A 1 84 ? 3.923 -25.663 -7.758 1.00 97.00 84 LEU A CA 1
ATOM 682 C C . LEU A 1 84 ? 4.354 -25.828 -6.299 1.00 97.00 84 LEU A C 1
ATOM 684 O O . LEU A 1 84 ? 3.636 -25.392 -5.405 1.00 97.00 84 LEU A O 1
ATOM 688 N N . GLN A 1 85 ? 5.553 -26.349 -6.042 1.00 97.19 85 GLN A N 1
ATOM 689 C CA . GLN A 1 85 ? 6.074 -26.507 -4.685 1.00 97.19 85 GLN A CA 1
ATOM 690 C C . GLN A 1 85 ? 6.174 -25.166 -3.938 1.00 97.19 85 GLN A C 1
ATOM 692 O O . GLN A 1 85 ? 5.797 -25.076 -2.769 1.00 97.19 85 GLN A O 1
ATOM 697 N N . GLN A 1 86 ? 6.630 -24.101 -4.605 1.00 96.19 86 GLN A N 1
ATOM 698 C CA . GLN A 1 86 ? 6.666 -22.758 -4.018 1.00 96.19 86 GLN A CA 1
ATOM 699 C C . GLN A 1 86 ? 5.263 -22.251 -3.670 1.00 96.19 86 GLN A C 1
ATOM 701 O O . GLN A 1 86 ? 5.061 -21.721 -2.575 1.00 96.19 86 GLN A O 1
ATOM 706 N N . THR A 1 87 ? 4.291 -22.441 -4.568 1.00 96.19 87 THR A N 1
ATOM 707 C CA . THR A 1 87 ? 2.901 -22.043 -4.311 1.00 96.19 87 THR A CA 1
ATOM 708 C C . THR A 1 87 ? 2.278 -22.836 -3.166 1.00 96.19 87 THR A C 1
ATOM 710 O O . THR A 1 87 ? 1.641 -22.234 -2.305 1.00 96.19 87 THR A O 1
ATOM 713 N N . THR A 1 88 ? 2.529 -24.145 -3.079 1.00 97.00 88 THR A N 1
ATOM 714 C CA . THR A 1 88 ? 2.054 -24.993 -1.977 1.00 97.00 88 THR A CA 1
ATOM 715 C C . THR A 1 88 ? 2.618 -24.520 -0.641 1.00 97.00 88 THR A C 1
ATOM 717 O O . THR A 1 88 ? 1.849 -24.240 0.274 1.00 97.00 88 THR A O 1
ATOM 720 N N . ASN A 1 89 ? 3.934 -24.303 -0.553 1.00 96.81 89 ASN A N 1
ATOM 721 C CA . ASN A 1 89 ? 4.574 -23.799 0.666 1.00 96.81 89 ASN A CA 1
ATOM 722 C C . ASN A 1 89 ? 4.029 -22.420 1.080 1.00 96.81 89 ASN A C 1
ATOM 724 O O . ASN A 1 89 ? 3.921 -22.110 2.267 1.00 96.81 89 ASN A O 1
ATOM 728 N N . TYR A 1 90 ? 3.711 -21.555 0.110 1.00 96.69 90 TYR A N 1
ATOM 729 C CA . TYR A 1 90 ? 3.085 -20.264 0.388 1.00 96.69 90 TYR A CA 1
ATOM 730 C C . TYR A 1 90 ? 1.666 -20.435 0.947 1.00 96.69 90 TYR A C 1
ATOM 732 O O . TYR A 1 90 ? 1.335 -19.816 1.959 1.00 96.69 90 TYR A O 1
ATOM 740 N N . ILE A 1 91 ? 0.851 -21.296 0.332 1.00 97.25 91 ILE A N 1
ATOM 741 C CA . ILE A 1 91 ? -0.516 -21.594 0.778 1.00 97.25 91 ILE A CA 1
ATOM 742 C C . ILE A 1 91 ? -0.512 -22.190 2.189 1.00 97.25 91 ILE A C 1
ATOM 744 O O . ILE A 1 91 ? -1.302 -21.761 3.027 1.00 97.25 91 ILE A O 1
ATOM 748 N N . GLU A 1 92 ? 0.400 -23.115 2.489 1.00 97.19 92 GLU A N 1
ATOM 749 C CA . GLU A 1 92 ? 0.547 -23.702 3.826 1.00 97.19 92 GLU A CA 1
ATOM 750 C C . GLU A 1 92 ? 0.834 -22.630 4.886 1.00 97.19 92 GLU A C 1
ATOM 752 O O . GLU A 1 92 ? 0.134 -22.561 5.897 1.00 97.19 92 GLU A O 1
ATOM 757 N N . LYS A 1 93 ? 1.767 -21.706 4.617 1.00 96.75 93 LYS A N 1
ATOM 758 C CA . LYS A 1 93 ? 2.056 -20.572 5.517 1.00 96.75 93 LYS A CA 1
ATOM 759 C C . LYS A 1 93 ? 0.850 -19.654 5.728 1.00 96.75 93 LYS A C 1
ATOM 761 O O . LYS A 1 93 ? 0.618 -19.180 6.845 1.00 96.75 93 LYS A O 1
ATOM 766 N N . GLN A 1 94 ? 0.084 -19.376 4.670 1.00 95.44 94 GLN A N 1
ATOM 767 C CA . GLN A 1 94 ? -1.148 -18.590 4.789 1.00 95.44 94 GLN A CA 1
ATOM 768 C C . GLN A 1 94 ? -2.185 -19.326 5.644 1.00 95.44 94 GLN A C 1
ATOM 770 O O . GLN A 1 94 ? -2.815 -18.713 6.505 1.00 95.44 94 GLN A O 1
ATOM 775 N N . ASN A 1 95 ? -2.313 -20.643 5.474 1.00 96.44 95 ASN A N 1
ATOM 776 C CA . ASN A 1 95 ? -3.245 -21.462 6.239 1.00 96.44 95 ASN A CA 1
ATOM 777 C C . ASN A 1 95 ? -2.883 -21.510 7.734 1.00 96.44 95 ASN A C 1
ATOM 779 O O . ASN A 1 95 ? -3.746 -21.301 8.583 1.00 96.44 95 ASN A O 1
ATOM 783 N N . GLU A 1 96 ? -1.604 -21.683 8.078 1.00 96.50 96 GLU A N 1
ATOM 784 C CA . GLU A 1 96 ? -1.135 -21.589 9.470 1.00 96.50 96 GLU A CA 1
ATOM 785 C C . GLU A 1 96 ? -1.449 -20.223 10.096 1.00 96.50 96 GLU A C 1
ATOM 787 O O . GLU A 1 96 ? -1.855 -20.123 11.258 1.00 96.50 96 GLU A O 1
ATOM 792 N N . THR A 1 97 ? -1.263 -19.151 9.325 1.00 96.19 97 THR A N 1
ATOM 793 C CA . THR A 1 97 ? -1.563 -17.786 9.771 1.00 96.19 97 THR A CA 1
ATOM 794 C C . THR A 1 97 ? -3.061 -17.614 10.013 1.00 96.19 97 THR A C 1
ATOM 796 O O . THR A 1 97 ? -3.460 -17.086 11.053 1.00 96.19 97 THR A O 1
ATOM 799 N N . LEU A 1 98 ? -3.897 -18.127 9.109 1.00 97.00 98 LEU A N 1
ATOM 800 C CA . LEU A 1 98 ? -5.351 -18.107 9.245 1.00 97.00 98 LEU A CA 1
ATOM 801 C C . LEU A 1 98 ? -5.817 -18.881 10.484 1.00 97.00 98 LEU A C 1
ATOM 803 O O . LEU A 1 98 ? -6.649 -18.380 11.238 1.00 97.00 98 LEU A O 1
ATOM 807 N N . GLN A 1 99 ? -5.237 -20.053 10.752 1.00 96.50 99 GLN A N 1
ATOM 808 C CA . GLN A 1 99 ? -5.536 -20.834 11.955 1.00 96.50 99 GLN A CA 1
ATOM 809 C C . GLN A 1 99 ? -5.183 -20.071 13.238 1.00 96.50 99 GLN A C 1
ATOM 811 O O . GLN A 1 99 ? -5.985 -20.037 14.174 1.00 96.50 99 GLN A O 1
ATOM 816 N N . LYS A 1 100 ? -4.021 -19.402 13.282 1.00 96.69 100 LYS A N 1
ATOM 817 C CA . LYS A 1 100 ? -3.631 -18.548 14.421 1.00 96.69 100 LYS A CA 1
ATOM 818 C C . LYS A 1 100 ? -4.619 -17.398 14.625 1.00 96.69 100 LYS A C 1
ATOM 820 O O . LYS A 1 100 ? -5.043 -17.157 15.755 1.00 96.69 100 LYS A O 1
ATOM 825 N N . ILE A 1 101 ? -5.023 -16.722 13.547 1.00 96.62 101 ILE A N 1
ATOM 826 C CA . ILE A 1 101 ? -6.028 -15.648 13.595 1.00 96.62 101 ILE A CA 1
ATOM 827 C C . ILE A 1 101 ? -7.363 -16.187 14.119 1.00 96.62 101 ILE A C 1
ATOM 829 O O . ILE A 1 101 ? -7.974 -15.575 14.992 1.00 96.62 101 ILE A O 1
ATOM 833 N N . GLN A 1 102 ? -7.798 -17.356 13.648 1.00 96.19 102 GLN A N 1
ATOM 834 C CA . GLN A 1 102 ? -9.042 -17.981 14.090 1.00 96.19 102 GLN A CA 1
ATOM 835 C C . GLN A 1 102 ? -9.010 -18.329 15.586 1.00 96.19 102 GLN A C 1
ATOM 837 O O . GLN A 1 102 ? -9.968 -18.050 16.306 1.00 96.19 102 GLN A O 1
ATOM 842 N N . GLN A 1 103 ? -7.899 -18.878 16.085 1.00 96.12 103 GLN A N 1
ATOM 843 C CA . GLN A 1 103 ? -7.722 -19.149 17.516 1.00 96.12 103 GLN A CA 1
ATOM 844 C C . GLN A 1 103 ? -7.757 -17.864 18.354 1.00 96.12 103 GLN A C 1
ATOM 846 O O . GLN A 1 103 ? -8.407 -17.820 19.402 1.00 96.12 103 GLN A O 1
ATOM 851 N N . GLN A 1 104 ? -7.092 -16.802 17.891 1.00 96.75 104 GLN A N 1
ATOM 852 C CA . GLN A 1 104 ? -7.124 -15.498 18.556 1.00 96.75 104 GLN A CA 1
ATOM 853 C C . GLN A 1 104 ? -8.535 -14.907 18.576 1.00 96.75 104 GLN A C 1
ATOM 855 O O . GLN A 1 104 ? -8.968 -14.414 19.616 1.00 96.75 104 GLN A O 1
ATOM 860 N N . PHE A 1 105 ? -9.270 -15.008 17.467 1.00 96.19 105 PHE A N 1
ATOM 861 C CA . PHE A 1 105 ? -10.656 -14.562 17.374 1.00 96.19 105 PHE A CA 1
ATOM 862 C C . PHE A 1 105 ? -11.552 -15.284 18.386 1.00 96.19 105 PHE A C 1
ATOM 864 O O . PHE A 1 105 ? -12.285 -14.630 19.121 1.00 96.19 105 PHE A O 1
ATOM 871 N N . LEU A 1 106 ? -11.444 -16.613 18.494 1.00 96.69 106 LEU A N 1
ATOM 872 C CA . LEU A 1 106 ? -12.212 -17.395 19.471 1.00 96.69 106 LEU A CA 1
ATOM 873 C C . LEU A 1 106 ? -11.903 -16.983 20.920 1.00 96.69 106 LEU A C 1
ATOM 875 O O . LEU A 1 106 ? -12.812 -16.863 21.742 1.00 96.69 106 LEU A O 1
ATOM 879 N N . ASN A 1 107 ? -10.630 -16.732 21.237 1.00 96.44 107 ASN A N 1
ATOM 880 C CA . ASN A 1 107 ? -10.218 -16.252 22.558 1.00 96.44 107 ASN A CA 1
ATOM 881 C C . ASN A 1 107 ? -10.783 -14.851 22.850 1.00 96.44 107 ASN A C 1
ATOM 883 O O . ASN A 1 107 ? -11.341 -14.613 23.922 1.00 96.44 107 ASN A O 1
ATOM 887 N N . LEU A 1 108 ? -10.687 -13.932 21.886 1.00 95.31 108 LEU A N 1
ATOM 888 C CA . LEU A 1 108 ? -11.241 -12.585 22.008 1.00 95.31 108 LEU A CA 1
ATOM 889 C C . LEU A 1 108 ? -12.763 -12.605 22.167 1.00 95.31 108 LEU A C 1
ATOM 891 O O . LEU A 1 108 ? -13.274 -11.910 23.039 1.00 95.31 108 LEU A O 1
ATOM 895 N N . ASP A 1 109 ? -13.479 -13.424 21.398 1.00 94.69 109 ASP A N 1
ATOM 896 C CA . ASP A 1 109 ? -14.934 -13.561 21.512 1.00 94.69 109 ASP A CA 1
ATOM 897 C C . ASP A 1 109 ? -15.344 -14.060 22.905 1.00 94.69 109 ASP A C 1
ATOM 899 O O . ASP A 1 109 ? -16.249 -13.502 23.530 1.00 94.69 109 ASP A O 1
ATOM 903 N N . LYS A 1 110 ? -14.617 -15.045 23.452 1.00 96.00 110 LYS A N 1
ATOM 904 C CA . LYS A 1 110 ? -14.826 -15.514 24.827 1.00 96.00 110 LYS A CA 1
ATOM 905 C C . LYS A 1 110 ? -14.607 -14.391 25.847 1.00 96.00 110 LYS A C 1
ATOM 907 O O . LYS A 1 110 ? -15.489 -14.139 26.666 1.00 96.00 110 LYS A O 1
ATOM 912 N N . LYS A 1 111 ? -13.482 -13.673 25.761 1.00 95.94 111 LYS A N 1
ATOM 913 C CA . LYS A 1 111 ? -13.174 -12.542 26.656 1.00 95.94 111 LYS A CA 1
ATOM 914 C C . LYS A 1 111 ? -14.212 -11.426 26.561 1.00 95.94 111 LYS A C 1
ATOM 916 O O . LYS A 1 111 ? -14.589 -10.848 27.576 1.00 95.94 111 LYS A O 1
ATOM 921 N N . ILE A 1 112 ? -14.693 -11.122 25.356 1.00 92.50 112 ILE A N 1
ATOM 922 C CA . ILE A 1 112 ? -15.744 -10.124 25.135 1.00 92.50 112 ILE A CA 1
ATOM 923 C C . ILE A 1 112 ? -17.052 -10.580 25.784 1.00 92.50 112 ILE A C 1
ATOM 925 O O . ILE A 1 112 ? -17.709 -9.770 26.433 1.00 92.50 112 ILE A O 1
ATOM 929 N N . LYS A 1 113 ? -17.434 -11.856 25.647 1.00 93.50 113 LYS A N 1
ATOM 930 C CA . LYS A 1 113 ? -18.630 -12.410 26.304 1.00 93.50 113 LYS A CA 1
ATOM 931 C C . LYS A 1 113 ? -18.539 -12.314 27.826 1.00 93.50 113 LYS A C 1
ATOM 933 O O . LYS A 1 113 ? -19.483 -11.831 28.444 1.00 93.50 113 LYS A O 1
ATOM 938 N N . GLU A 1 114 ? -17.405 -12.693 28.411 1.00 94.69 114 GLU A N 1
ATOM 939 C CA . GLU A 1 114 ? -17.153 -12.576 29.855 1.00 94.69 114 GLU A CA 1
ATOM 940 C C . GLU A 1 114 ? -17.240 -11.116 30.321 1.00 94.69 114 GLU A C 1
ATOM 942 O O . GLU A 1 114 ? -17.973 -10.799 31.256 1.00 94.69 114 GLU A O 1
ATOM 947 N N . LYS A 1 115 ? -16.569 -10.194 29.617 1.00 91.12 115 LYS A N 1
ATOM 948 C CA . LYS A 1 115 ? -16.597 -8.763 29.952 1.00 91.12 115 LYS A CA 1
ATOM 949 C C . LYS A 1 115 ? -17.973 -8.129 29.780 1.00 91.12 115 LYS A C 1
ATOM 951 O O . LYS A 1 115 ? -18.325 -7.243 30.551 1.00 91.12 115 LYS A O 1
ATOM 956 N N . LYS A 1 116 ? -18.771 -8.582 28.809 1.00 90.12 116 LYS A N 1
ATOM 957 C CA . LYS A 1 116 ? -20.171 -8.158 28.669 1.00 90.12 116 LYS A CA 1
ATOM 958 C C . LYS A 1 116 ? -21.006 -8.606 29.865 1.00 90.12 116 LYS A C 1
ATOM 960 O O . LYS A 1 116 ? -21.765 -7.803 30.388 1.00 90.12 116 LYS A O 1
ATOM 965 N N . GLN A 1 117 ? -20.845 -9.847 30.322 1.00 91.62 117 GLN A N 1
ATOM 966 C CA . GLN A 1 117 ? -21.547 -10.339 31.512 1.00 91.62 117 GLN A CA 1
ATOM 967 C C . GLN A 1 117 ? -21.148 -9.557 32.772 1.00 91.62 117 GLN A C 1
ATOM 969 O O . GLN A 1 117 ? -22.023 -9.146 33.529 1.00 91.62 117 GLN A O 1
ATOM 974 N N . GLU A 1 118 ? -19.851 -9.296 32.966 1.00 90.56 118 GLU A N 1
ATOM 975 C CA . GLU A 1 118 ? -19.334 -8.456 34.060 1.00 90.56 118 GLU A CA 1
ATOM 976 C C . GLU A 1 118 ? -19.881 -7.021 33.995 1.00 90.56 118 GLU A C 1
ATOM 978 O O . GLU A 1 118 ? -20.208 -6.420 35.016 1.00 90.56 118 GLU A O 1
ATOM 983 N N . PHE A 1 119 ? -20.033 -6.469 32.790 1.00 88.88 119 PHE A N 1
ATOM 984 C CA . PHE A 1 119 ? -20.634 -5.152 32.633 1.00 88.88 119 PHE A CA 1
ATOM 985 C C . PHE A 1 119 ? -22.130 -5.150 32.959 1.00 88.88 119 PHE A C 1
ATOM 987 O O . PHE A 1 119 ? -22.591 -4.215 33.601 1.00 88.88 119 PHE A O 1
ATOM 994 N N . GLU A 1 120 ? -22.900 -6.173 32.575 1.00 88.56 120 GLU A N 1
ATOM 995 C CA . GLU A 1 120 ? -24.329 -6.235 32.920 1.00 88.56 120 GLU A CA 1
ATOM 996 C C . GLU A 1 120 ? -24.551 -6.324 34.438 1.00 88.56 120 GLU A C 1
ATOM 998 O O . GLU A 1 120 ? -25.462 -5.686 34.970 1.00 88.56 120 GLU A O 1
ATOM 1003 N N . THR A 1 121 ? -23.699 -7.049 35.174 1.00 91.00 121 THR A N 1
ATOM 1004 C CA . THR A 1 121 ? -23.786 -7.070 36.645 1.00 91.00 121 THR A CA 1
ATOM 1005 C C . THR A 1 121 ? -23.455 -5.705 37.246 1.00 91.00 121 THR A C 1
ATOM 1007 O O . THR A 1 121 ? -24.208 -5.225 38.095 1.00 91.00 121 THR A O 1
ATOM 1010 N N . PHE A 1 122 ? -22.399 -5.042 36.764 1.00 89.44 122 PHE A N 1
ATOM 1011 C CA . PHE A 1 122 ? -22.058 -3.667 37.143 1.00 89.44 122 PHE A CA 1
ATOM 1012 C C . PHE A 1 122 ? -23.201 -2.688 36.834 1.00 89.44 122 PHE A C 1
ATOM 1014 O O . PHE A 1 122 ? -23.601 -1.894 37.684 1.00 89.44 122 PHE A O 1
ATOM 1021 N N . ARG A 1 123 ? -23.787 -2.781 35.639 1.00 87.25 123 ARG A N 1
ATOM 1022 C CA . ARG A 1 123 ? -24.862 -1.911 35.155 1.00 87.25 123 ARG A CA 1
ATOM 1023 C C . ARG A 1 123 ? -26.100 -1.958 36.047 1.00 87.25 123 ARG A C 1
ATOM 1025 O O . ARG A 1 123 ? -26.696 -0.912 36.294 1.00 87.25 123 ARG A O 1
ATOM 1032 N N . ASN A 1 124 ? -26.458 -3.145 36.538 1.00 87.88 124 ASN A N 1
ATOM 1033 C CA . ASN A 1 124 ? -27.601 -3.349 37.431 1.00 87.88 124 ASN A CA 1
ATOM 1034 C C . ASN A 1 124 ? -27.361 -2.810 38.852 1.00 87.88 124 ASN A C 1
ATOM 1036 O O . ASN A 1 124 ? -28.320 -2.522 39.564 1.00 87.88 124 ASN A O 1
ATOM 1040 N N . GLN A 1 125 ? -26.101 -2.674 39.276 1.00 87.44 125 GLN A N 1
ATOM 1041 C CA . GLN A 1 125 ? -25.732 -2.164 40.602 1.00 87.44 125 GLN A CA 1
ATOM 1042 C C . GLN A 1 125 ? -25.563 -0.639 40.631 1.00 87.44 125 GLN A C 1
ATOM 1044 O O . GLN A 1 125 ? -25.610 -0.033 41.701 1.00 87.44 125 GLN A O 1
ATOM 1049 N N . VAL A 1 126 ? -25.355 -0.015 39.469 1.00 87.56 126 VAL A N 1
ATOM 1050 C CA . VAL A 1 126 ? -25.065 1.417 39.356 1.00 87.56 126 VAL A CA 1
ATOM 1051 C C . VAL A 1 126 ? -26.327 2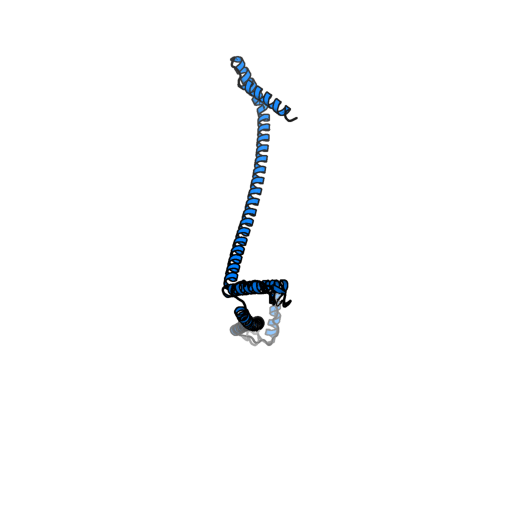.197 38.968 1.00 87.56 126 VAL A C 1
ATOM 1053 O O . VAL A 1 126 ? -26.971 1.868 37.965 1.00 87.56 126 VAL A O 1
ATOM 1056 N N . PRO A 1 127 ? -26.676 3.264 39.711 1.00 85.31 127 PRO A N 1
ATOM 1057 C CA . PRO A 1 127 ? -27.840 4.089 39.406 1.00 85.31 127 PRO A CA 1
ATOM 1058 C C . PRO A 1 127 ? -27.699 4.804 38.055 1.00 85.31 127 PRO A C 1
ATOM 1060 O O . PRO A 1 127 ? -26.601 5.031 37.558 1.00 85.31 127 PRO A O 1
ATOM 1063 N N . ASP A 1 128 ? -28.822 5.199 37.454 1.00 84.44 128 ASP A N 1
ATOM 1064 C CA . ASP A 1 128 ? -28.818 5.915 36.165 1.00 84.44 128 ASP A CA 1
ATOM 1065 C C . ASP A 1 128 ? -28.365 7.374 36.278 1.00 84.44 128 ASP A C 1
ATOM 1067 O O . ASP A 1 128 ? -28.008 8.002 35.282 1.00 84.44 128 ASP A O 1
ATOM 1071 N N . LYS A 1 129 ? -28.419 7.943 37.486 1.00 81.81 129 LYS A N 1
ATOM 1072 C CA . LYS A 1 129 ? -28.089 9.344 37.752 1.00 81.81 129 LYS A CA 1
ATOM 1073 C C . LYS A 1 129 ? -27.182 9.460 38.978 1.00 81.81 129 LYS A C 1
ATOM 1075 O O . LYS A 1 129 ? -27.317 8.646 39.895 1.00 81.81 129 LYS A O 1
ATOM 1080 N N . PRO A 1 130 ? -26.311 10.488 39.022 1.00 77.88 130 PRO A N 1
ATOM 1081 C CA . PRO A 1 130 ? -25.517 10.814 40.201 1.00 77.88 130 PRO A CA 1
ATOM 1082 C C . PRO A 1 130 ? -26.411 10.912 41.431 1.00 77.88 130 PRO A C 1
ATOM 1084 O O . PRO A 1 130 ? -27.465 11.557 41.401 1.00 77.88 130 PRO A O 1
ATOM 1087 N N . VAL A 1 131 ? -26.012 10.258 42.514 1.00 66.81 131 VAL A N 1
ATOM 1088 C CA . VAL A 1 131 ? -26.886 10.141 43.675 1.00 66.81 131 VAL A CA 1
ATOM 1089 C C . VAL A 1 131 ? -26.892 11.458 44.460 1.00 66.81 131 VAL A C 1
ATOM 1091 O O . VAL A 1 131 ? -25.851 11.954 44.910 1.00 66.81 131 VAL A O 1
ATOM 1094 N N . SER A 1 132 ? -28.089 12.023 44.643 1.00 63.09 132 SER A N 1
ATOM 1095 C CA . SER A 1 132 ? -28.338 13.147 45.549 1.00 63.09 132 SER A CA 1
ATOM 1096 C C . SER A 1 132 ? -28.622 12.607 46.951 1.00 63.09 132 SER A C 1
ATOM 1098 O O . SER A 1 132 ? -29.774 12.439 47.341 1.00 63.09 132 SER A O 1
ATOM 1100 N N . LEU A 1 133 ? -27.572 12.265 47.698 1.00 56.81 133 LEU A N 1
ATOM 1101 C CA . LEU A 1 133 ? -27.702 11.913 49.110 1.00 56.81 133 LEU A CA 1
ATOM 1102 C C . LEU A 1 133 ? -27.125 13.042 49.975 1.00 56.81 133 LEU A C 1
ATOM 1104 O O . LEU A 1 133 ? -25.995 13.497 49.774 1.00 56.81 133 LEU A O 1
ATOM 1108 N N . SER A 1 134 ? -27.902 13.478 50.962 1.00 59.19 134 SER A N 1
ATOM 1109 C CA . SER A 1 134 ? -27.459 14.396 52.009 1.00 59.19 134 SER A CA 1
ATOM 1110 C C . SER A 1 134 ? -26.686 13.642 53.091 1.00 59.19 134 SER A C 1
ATOM 1112 O O . SER A 1 134 ? -27.086 12.549 53.483 1.00 59.19 134 SER A O 1
ATOM 1114 N N . TYR A 1 135 ? -25.617 14.243 53.613 1.00 61.00 135 TYR A N 1
ATOM 1115 C CA . TYR A 1 135 ? -24.894 13.708 54.770 1.00 61.00 135 TYR A CA 1
ATOM 1116 C C . TYR A 1 135 ? -25.837 13.592 55.982 1.00 61.00 135 TYR A C 1
ATOM 1118 O O . TYR A 1 135 ? -26.401 14.603 56.413 1.00 61.00 135 TYR A O 1
ATOM 1126 N N . LEU A 1 136 ? -26.007 12.381 56.525 1.00 58.53 136 LEU A N 1
ATOM 1127 C CA . LEU A 1 136 ? -26.714 12.155 57.790 1.00 58.53 136 LEU A CA 1
ATOM 1128 C C . LEU A 1 136 ? -25.914 12.815 58.922 1.00 58.53 136 LEU A C 1
ATOM 1130 O O . LEU A 1 136 ? -24.756 12.477 59.159 1.00 58.53 136 LEU A O 1
ATOM 1134 N N . ARG A 1 137 ? -26.512 13.816 59.577 1.00 56.12 137 ARG A N 1
ATOM 1135 C CA . ARG A 1 137 ? -25.909 14.509 60.728 1.00 56.12 137 ARG A CA 1
ATOM 1136 C C . ARG A 1 137 ? -25.898 13.588 61.954 1.00 56.12 137 ARG A C 1
ATOM 1138 O O . ARG A 1 137 ? -26.719 12.683 62.039 1.00 56.12 137 ARG A O 1
ATOM 1145 N N . GLU A 1 138 ? -24.967 13.843 62.878 1.00 57.78 138 GLU A N 1
ATOM 1146 C CA . GLU A 1 138 ? -24.847 13.136 64.165 1.00 57.78 138 GLU A CA 1
ATOM 1147 C C . GLU A 1 138 ? -26.210 12.990 64.858 1.00 57.78 138 GLU A C 1
ATOM 1149 O O . GLU A 1 138 ? -26.936 13.975 65.002 1.00 57.78 138 GLU A O 1
ATOM 1154 N N . GLU A 1 139 ? -26.540 11.780 65.315 1.00 56.06 139 GLU A N 1
ATOM 1155 C CA . GLU A 1 139 ? -27.731 11.551 66.132 1.00 56.06 139 GLU A CA 1
ATOM 1156 C C . GLU A 1 139 ? -27.569 12.242 67.498 1.00 56.06 139 GLU A C 1
ATOM 1158 O O . GLU A 1 139 ? -26.578 12.051 68.212 1.00 56.06 139 GLU A O 1
ATOM 1163 N N . THR A 1 140 ? -28.546 13.060 67.884 1.00 58.97 140 THR A N 1
ATOM 1164 C CA . THR A 1 140 ? -28.636 13.636 69.229 1.00 58.97 140 THR A CA 1
ATOM 1165 C C . THR A 1 140 ? -29.692 12.878 70.021 1.00 58.97 140 THR A C 1
ATOM 1167 O O . THR A 1 140 ? -30.804 12.648 69.547 1.00 58.97 140 THR A O 1
ATOM 1170 N N . LYS A 1 141 ? -29.351 12.457 71.242 1.00 56.69 141 LYS A N 1
ATOM 1171 C CA . LYS A 1 141 ? -30.318 11.866 72.167 1.00 56.69 141 LYS A CA 1
ATOM 1172 C C . LYS A 1 141 ? -30.809 12.959 73.105 1.00 56.69 141 LYS A C 1
ATOM 1174 O O . LYS A 1 141 ? -30.009 13.614 73.773 1.00 56.69 141 LYS A O 1
ATOM 1179 N N . THR A 1 142 ? -32.120 13.156 73.145 1.00 58.91 142 THR A N 1
ATOM 1180 C CA . THR A 1 142 ? -32.780 14.057 74.088 1.00 58.91 142 THR A CA 1
ATOM 1181 C C . THR A 1 142 ? -33.007 13.324 75.408 1.00 58.91 142 THR A C 1
ATOM 1183 O O . THR A 1 142 ? -33.783 12.373 75.485 1.00 58.91 142 THR A O 1
ATOM 1186 N N . GLU A 1 143 ? -32.317 13.746 76.466 1.00 59.19 143 GLU A N 1
ATOM 1187 C CA . GLU A 1 143 ? -32.635 13.338 77.836 1.00 59.19 143 GLU A CA 1
ATOM 1188 C C . GLU A 1 143 ? -33.488 14.433 78.478 1.00 59.19 143 GLU A C 1
ATOM 1190 O O . GLU A 1 143 ? -33.051 15.577 78.628 1.00 59.19 143 GLU A O 1
ATOM 1195 N N . VAL A 1 144 ? -34.729 14.077 78.815 1.00 65.31 144 VAL A N 1
ATOM 1196 C CA . VAL A 1 144 ? -35.693 14.969 79.465 1.00 65.31 144 VAL A CA 1
ATOM 1197 C C . VAL A 1 144 ? -35.664 14.697 80.963 1.00 65.31 144 VAL A C 1
ATOM 1199 O O . VAL A 1 144 ? -36.060 13.620 81.407 1.00 65.31 144 VAL A O 1
ATOM 1202 N N . THR A 1 145 ? -35.214 15.671 81.748 1.00 58.94 145 THR A N 1
ATOM 1203 C CA . THR A 1 145 ? -35.259 15.612 83.211 1.00 58.94 145 THR A CA 1
ATOM 1204 C C . THR A 1 145 ? -36.455 16.421 83.718 1.00 58.94 145 THR A C 1
ATOM 1206 O O . THR A 1 145 ? -36.588 17.627 83.494 1.00 58.94 145 THR A O 1
ATOM 1209 N N . THR A 1 146 ? -37.391 15.751 84.390 1.00 55.38 146 THR A N 1
ATOM 1210 C CA . THR A 1 146 ? -38.582 16.385 84.973 1.00 55.38 146 THR A CA 1
ATOM 1211 C C . THR A 1 146 ? -38.237 17.078 86.291 1.00 55.38 146 THR A C 1
ATOM 1213 O O . THR A 1 146 ? -37.782 16.426 87.230 1.00 55.38 146 THR A O 1
ATOM 1216 N N . LYS A 1 147 ? -38.472 18.393 86.376 1.00 59.12 147 LYS A N 1
ATOM 1217 C CA . LYS A 1 147 ? -38.324 19.190 87.608 1.00 59.12 147 LYS A CA 1
ATOM 1218 C C . LYS A 1 147 ? -39.651 19.225 88.384 1.00 59.12 147 LYS A C 1
ATOM 1220 O O . LYS A 1 147 ? -40.715 19.187 87.778 1.00 59.12 147 LYS A O 1
ATOM 1225 N N . LEU A 1 148 ? -39.584 19.312 89.719 1.00 56.97 148 LEU A N 1
ATOM 1226 C CA . LEU A 1 148 ? -40.751 19.294 90.625 1.00 56.97 148 LEU A CA 1
ATOM 1227 C C . LEU A 1 148 ? -41.701 20.498 90.453 1.00 56.97 148 LEU A C 1
ATOM 1229 O O . LEU A 1 148 ? -42.891 20.362 90.708 1.00 56.97 148 LEU A O 1
ATOM 1233 N N . PHE A 1 149 ? -41.205 21.643 89.975 1.00 52.62 149 PHE A N 1
ATOM 1234 C CA . PHE A 1 149 ? -42.018 22.780 89.531 1.00 52.62 149 PHE A CA 1
ATOM 1235 C C . PHE A 1 149 ? -41.355 23.457 88.321 1.00 52.62 149 PHE A C 1
ATOM 1237 O O . PHE A 1 149 ? -40.140 23.657 88.309 1.00 52.62 149 PHE A O 1
ATOM 1244 N N . GLY A 1 150 ? -42.154 23.829 87.314 1.00 61.94 150 GLY A N 1
ATOM 1245 C CA . GLY A 1 150 ? -41.687 24.438 86.059 1.00 61.94 150 GLY A CA 1
ATOM 1246 C C . GLY A 1 150 ? -41.498 23.441 84.906 1.00 61.94 150 GLY A C 1
ATOM 1247 O O . GLY A 1 150 ? -41.610 22.230 85.082 1.00 61.94 150 GLY A O 1
ATOM 1248 N N . LYS A 1 151 ? -41.260 23.959 83.691 1.00 60.03 151 LYS A N 1
ATOM 1249 C CA . LYS A 1 151 ? -41.113 23.136 82.475 1.00 60.03 151 LYS A CA 1
ATOM 1250 C C . LYS A 1 151 ? -39.884 22.209 82.582 1.00 60.03 151 LYS A C 1
ATOM 1252 O O . LYS A 1 151 ? -38.869 22.636 83.136 1.00 60.03 151 LYS A O 1
ATOM 1257 N N . PRO A 1 152 ? -39.966 20.968 82.064 1.00 67.75 152 PRO A N 1
ATOM 1258 C CA . PRO A 1 152 ? -38.865 20.009 82.120 1.00 67.75 152 PRO A CA 1
ATOM 1259 C C . PRO A 1 152 ? -37.617 20.537 81.404 1.00 67.75 152 PRO A C 1
ATOM 1261 O O . PRO A 1 152 ? -37.716 21.285 80.430 1.00 67.75 152 PRO A O 1
ATOM 1264 N N . GLU A 1 153 ? -36.445 20.143 81.895 1.00 63.50 153 GLU A N 1
ATOM 1265 C CA . GLU A 1 153 ? -35.159 20.523 81.315 1.00 63.50 153 GLU A CA 1
ATOM 1266 C C . GLU A 1 153 ? -34.769 19.490 80.256 1.00 63.50 153 GLU A C 1
ATOM 1268 O O . GLU A 1 153 ? -34.668 18.293 80.523 1.00 63.50 153 GLU A O 1
ATOM 1273 N N . ILE A 1 154 ? -34.633 19.957 79.017 1.00 67.44 154 ILE A N 1
ATOM 1274 C CA . ILE A 1 154 ? -34.284 19.125 77.867 1.00 67.44 154 ILE A CA 1
ATOM 1275 C C . ILE A 1 154 ? -32.789 19.310 77.629 1.00 67.44 154 ILE A C 1
ATOM 1277 O O . ILE A 1 154 ? -32.350 20.410 77.298 1.00 67.44 154 ILE A O 1
ATOM 1281 N N . THR A 1 155 ? -32.009 18.242 77.800 1.00 64.00 155 THR A N 1
ATOM 1282 C CA . THR A 1 155 ? -30.579 18.244 77.467 1.00 64.00 155 THR A CA 1
ATOM 1283 C C . THR A 1 155 ? -30.333 17.354 76.257 1.00 64.00 155 THR A C 1
ATOM 1285 O O . THR A 1 155 ? -30.657 16.167 76.260 1.00 64.00 155 THR A O 1
ATOM 1288 N N . GLU A 1 156 ? -29.781 17.933 75.192 1.00 64.62 156 GLU A N 1
ATOM 1289 C CA . GLU A 1 156 ? -29.350 17.186 74.011 1.00 64.62 156 GLU A CA 1
ATOM 1290 C C . GLU A 1 156 ? -27.913 16.702 74.220 1.00 64.62 156 GLU A C 1
ATOM 1292 O O . GLU A 1 156 ? -26.978 17.503 74.285 1.00 64.62 156 GLU A O 1
ATOM 1297 N N . LYS A 1 157 ? -27.717 15.384 74.324 1.00 60.94 157 LYS A N 1
ATOM 1298 C CA . LYS A 1 157 ? -26.383 14.773 74.339 1.00 60.94 157 LYS A CA 1
ATOM 1299 C C . LYS A 1 157 ? -26.093 14.181 72.965 1.00 60.94 157 LYS A C 1
ATOM 1301 O O . LYS A 1 157 ? -26.893 13.418 72.422 1.00 60.94 157 LYS A O 1
ATOM 1306 N N . LYS A 1 158 ? -24.931 14.512 72.400 1.00 60.69 158 LYS A N 1
ATOM 1307 C CA . LYS A 1 158 ? -24.425 13.838 71.198 1.00 60.69 158 LYS A CA 1
ATOM 1308 C C . LYS A 1 158 ? -24.164 12.374 71.540 1.00 60.69 158 LYS A C 1
ATOM 1310 O O . LYS A 1 158 ? -23.463 12.101 72.510 1.00 60.69 158 LYS A O 1
ATOM 1315 N N . THR A 1 159 ? -24.715 11.441 70.768 1.00 57.47 159 THR A N 1
ATOM 1316 C CA . THR A 1 159 ? -24.557 10.002 71.049 1.00 57.47 159 THR A CA 1
ATOM 1317 C C . THR A 1 159 ? -23.165 9.475 70.709 1.00 57.47 159 THR A C 1
ATOM 1319 O O . THR A 1 159 ? -22.824 8.376 71.125 1.00 57.47 159 THR A O 1
ATOM 1322 N N . GLY A 1 160 ? -22.355 10.237 69.963 1.00 53.16 160 GLY A N 1
ATOM 1323 C CA . GLY A 1 160 ? -21.022 9.818 69.515 1.00 53.16 160 GLY A CA 1
ATOM 1324 C C . GLY A 1 160 ? -21.034 8.722 68.439 1.00 53.16 160 GLY A C 1
ATOM 1325 O O . GLY A 1 160 ? -19.975 8.354 67.938 1.00 53.16 160 GLY A O 1
ATOM 1326 N N . ASN A 1 161 ? -22.210 8.233 68.034 1.00 54.06 161 ASN A N 1
ATOM 1327 C CA . ASN A 1 161 ? -22.357 7.213 67.000 1.00 54.06 161 ASN A CA 1
ATOM 1328 C C . ASN A 1 161 ? -22.303 7.865 65.608 1.00 54.06 161 ASN A C 1
ATOM 1330 O O . ASN A 1 161 ? -23.324 8.250 65.042 1.00 54.06 161 ASN A O 1
ATOM 1334 N N . ILE A 1 162 ? -21.100 8.011 65.049 1.00 55.81 162 ILE A N 1
ATOM 1335 C CA . ILE A 1 162 ? -20.909 8.407 63.646 1.00 55.81 162 ILE A CA 1
ATOM 1336 C C . ILE A 1 162 ? -20.907 7.137 62.792 1.00 55.81 162 ILE A C 1
ATOM 1338 O O . ILE A 1 162 ? -19.964 6.353 62.854 1.00 55.81 162 ILE A O 1
ATOM 1342 N N . VAL A 1 163 ? -21.947 6.937 61.977 1.00 60.94 163 VAL A N 1
ATOM 1343 C CA . VAL A 1 163 ? -22.050 5.759 61.092 1.00 60.94 163 VAL A CA 1
ATOM 1344 C C . VAL A 1 163 ? -21.105 5.879 59.882 1.00 60.94 163 VAL A C 1
ATOM 1346 O O . VAL A 1 163 ? -20.529 4.881 59.459 1.00 60.94 163 VAL A O 1
ATOM 1349 N N . VAL A 1 164 ? -20.898 7.091 59.340 1.00 71.00 164 VAL A N 1
ATOM 1350 C CA . VAL A 1 164 ? -19.969 7.385 58.225 1.00 71.00 164 VAL A CA 1
ATOM 1351 C C . VAL A 1 164 ? -19.409 8.804 58.375 1.00 71.00 164 VAL A C 1
ATOM 1353 O O . VAL A 1 164 ? -20.176 9.744 58.580 1.00 71.00 164 VAL A O 1
ATOM 1356 N N . THR A 1 165 ? -18.091 8.999 58.246 1.00 78.44 165 THR A N 1
ATOM 1357 C CA . THR A 1 165 ? -17.485 10.344 58.319 1.00 78.44 165 THR A CA 1
ATOM 1358 C C . THR A 1 165 ? -17.710 11.154 57.038 1.00 78.44 165 THR A C 1
ATOM 1360 O O . THR A 1 165 ? -17.932 10.608 55.957 1.00 78.44 165 THR A O 1
ATOM 1363 N N . ARG A 1 166 ? -17.595 12.488 57.114 1.00 78.62 166 ARG A N 1
ATOM 1364 C CA . ARG A 1 166 ? -17.734 13.374 55.942 1.00 78.62 166 ARG A CA 1
ATOM 1365 C C . ARG A 1 166 ? -16.754 13.038 54.811 1.00 78.62 166 ARG A C 1
ATOM 1367 O O . ARG A 1 166 ? -17.117 13.143 53.642 1.00 78.62 166 ARG A O 1
ATOM 1374 N N . GLU A 1 167 ? -15.527 12.644 55.143 1.00 81.25 167 GLU A N 1
ATOM 1375 C CA . GLU A 1 167 ? -14.519 12.244 54.153 1.00 81.25 167 GLU A CA 1
ATOM 1376 C C . GLU A 1 167 ? -14.860 10.906 53.498 1.00 81.25 167 GLU A C 1
ATOM 1378 O O . GLU A 1 167 ? -14.830 10.802 52.272 1.00 81.25 167 GLU A O 1
ATOM 1383 N N . GLN A 1 168 ? -15.254 9.906 54.296 1.00 82.69 168 GLN A N 1
ATOM 1384 C CA . GLN A 1 168 ? -15.709 8.609 53.786 1.00 82.69 168 GLN A CA 1
ATOM 1385 C C . GLN A 1 168 ? -16.924 8.775 52.867 1.00 82.69 168 GLN A C 1
ATOM 1387 O O . GLN A 1 168 ? -16.987 8.169 51.799 1.00 82.69 168 GLN A O 1
ATOM 1392 N N . TRP A 1 169 ? -17.847 9.660 53.244 1.00 81.88 169 TRP A N 1
ATOM 1393 C CA . TRP A 1 169 ? -19.007 10.022 52.443 1.00 81.88 169 TRP A CA 1
ATOM 1394 C C . TRP A 1 169 ? -18.633 10.685 51.116 1.00 81.88 169 TRP A C 1
ATOM 1396 O O . TRP A 1 169 ? -19.149 10.306 50.065 1.00 81.88 169 TRP A O 1
ATOM 1406 N N . ARG A 1 170 ? -17.712 11.658 51.142 1.00 84.06 170 ARG A N 1
ATOM 1407 C CA . ARG A 1 170 ? -17.250 12.345 49.927 1.00 84.06 170 ARG A CA 1
ATOM 1408 C C . ARG A 1 170 ? -16.588 11.369 48.957 1.00 84.06 170 ARG A C 1
ATOM 1410 O O . ARG A 1 170 ? -16.935 11.360 47.783 1.00 84.06 170 ARG A O 1
ATOM 1417 N N . ASN A 1 171 ? -15.710 10.508 49.466 1.00 87.88 171 ASN A N 1
ATOM 1418 C CA . ASN A 1 171 ? -15.042 9.473 48.678 1.00 87.88 171 ASN A CA 1
ATOM 1419 C C . ASN A 1 171 ? -16.057 8.494 48.059 1.00 87.88 171 ASN A C 1
ATOM 1421 O O . ASN A 1 171 ? -15.982 8.175 46.874 1.00 87.88 171 ASN A O 1
ATOM 1425 N N . MET A 1 172 ? -17.058 8.064 48.833 1.00 84.31 172 MET A N 1
ATOM 1426 C CA . MET A 1 172 ? -18.134 7.210 48.326 1.00 84.31 172 MET A CA 1
ATOM 1427 C C . MET A 1 172 ? -18.919 7.894 47.201 1.00 84.31 172 MET A C 1
ATOM 1429 O O . MET A 1 172 ? -19.153 7.278 46.164 1.00 84.31 172 MET A O 1
ATOM 1433 N N . LYS A 1 173 ? -19.271 9.175 47.371 1.00 85.75 173 LYS A N 1
ATOM 1434 C CA . LYS A 1 173 ? -19.965 9.958 46.344 1.00 85.75 173 LYS A CA 1
ATOM 1435 C C . LYS A 1 173 ? -19.145 10.070 45.058 1.00 85.75 173 LYS A C 1
ATOM 1437 O O . LYS A 1 173 ? -19.674 9.788 43.991 1.00 85.75 173 LYS A O 1
ATOM 1442 N N . GLU A 1 174 ? -17.864 10.422 45.161 1.00 88.50 174 GLU A N 1
ATOM 1443 C CA . GLU A 1 174 ? -16.954 10.524 44.010 1.00 88.50 174 GLU A CA 1
ATOM 1444 C C . GLU A 1 174 ? -16.874 9.195 43.235 1.00 88.50 174 GLU A C 1
ATOM 1446 O O . GLU A 1 174 ? -16.967 9.185 42.008 1.00 88.50 174 GLU A O 1
ATOM 1451 N N . LYS A 1 175 ? -16.779 8.060 43.943 1.00 89.75 175 LYS A N 1
ATOM 1452 C CA . LYS A 1 175 ? -16.769 6.722 43.328 1.00 89.75 175 LYS A CA 1
ATOM 1453 C C . LYS A 1 175 ? -18.078 6.383 42.617 1.00 89.75 175 LYS A C 1
ATOM 1455 O O . LYS A 1 175 ? -18.042 5.829 41.521 1.00 89.75 175 LYS A O 1
ATOM 1460 N N . VAL A 1 176 ? -19.221 6.701 43.227 1.00 88.62 176 VAL A N 1
ATOM 1461 C CA . VAL A 1 176 ? -20.539 6.464 42.621 1.00 88.62 176 VAL A CA 1
ATOM 1462 C C . VAL A 1 176 ? -20.721 7.337 41.384 1.00 88.62 176 VAL A C 1
ATOM 1464 O O . VAL A 1 176 ? -21.109 6.826 40.338 1.00 88.62 176 VAL A O 1
ATOM 1467 N N . ASP A 1 177 ? -20.382 8.623 41.464 1.00 89.81 177 ASP A N 1
ATOM 1468 C CA . ASP A 1 177 ? -20.504 9.551 40.338 1.00 89.81 177 ASP A CA 1
ATOM 1469 C C . ASP A 1 177 ? -19.601 9.109 39.164 1.00 89.81 177 ASP A C 1
ATOM 1471 O O . ASP A 1 177 ? -20.050 9.071 38.016 1.00 89.81 177 ASP A O 1
ATOM 1475 N N . ALA A 1 178 ? -18.370 8.658 39.440 1.00 91.38 178 ALA A N 1
ATOM 1476 C CA . ALA A 1 178 ? -17.491 8.061 38.431 1.00 91.38 178 ALA A CA 1
ATOM 1477 C C . ALA A 1 178 ? -18.083 6.782 37.808 1.00 91.38 178 ALA A C 1
ATOM 1479 O O . ALA A 1 178 ? -18.012 6.599 36.592 1.00 91.38 178 ALA A O 1
ATOM 1480 N N . ALA A 1 179 ? -18.705 5.913 38.610 1.00 91.62 179 ALA A N 1
ATOM 1481 C CA . ALA A 1 179 ? -19.354 4.701 38.112 1.00 91.62 179 ALA A CA 1
ATOM 1482 C C . ALA A 1 179 ? -20.530 5.014 37.168 1.00 91.62 179 ALA A C 1
ATOM 1484 O O . ALA A 1 179 ? -20.683 4.344 36.146 1.00 91.62 179 ALA A O 1
ATOM 1485 N N . VAL A 1 180 ? -21.318 6.059 37.456 1.00 91.88 180 VAL A N 1
ATOM 1486 C CA . VAL A 1 180 ? -22.399 6.529 36.569 1.00 91.88 180 VAL A CA 1
ATOM 1487 C C . VAL A 1 180 ? -21.842 7.011 35.225 1.00 91.88 180 VAL A C 1
ATOM 1489 O O . VAL A 1 180 ? -22.380 6.657 34.174 1.00 91.88 180 VAL A O 1
ATOM 1492 N N . ILE A 1 181 ? -20.737 7.766 35.235 1.00 91.50 181 ILE A N 1
ATOM 1493 C CA . ILE A 1 181 ? -20.063 8.218 34.006 1.00 91.50 181 ILE A CA 1
ATOM 1494 C C . ILE A 1 181 ? -19.603 7.011 33.178 1.00 91.50 181 ILE A C 1
ATOM 1496 O O . ILE A 1 181 ? -19.963 6.908 32.005 1.00 91.50 181 ILE A O 1
ATOM 1500 N N . ILE A 1 182 ? -18.905 6.055 33.800 1.00 91.38 182 ILE A N 1
ATOM 1501 C CA . ILE A 1 182 ? -18.429 4.828 33.138 1.00 91.38 182 ILE A CA 1
ATOM 1502 C C . ILE A 1 182 ? -19.594 4.036 32.524 1.00 91.38 182 ILE A C 1
ATOM 1504 O O . ILE A 1 182 ? -19.494 3.582 31.382 1.00 91.38 182 ILE A O 1
ATOM 1508 N N . LYS A 1 183 ? -20.717 3.901 33.246 1.00 91.81 183 LYS A N 1
ATOM 1509 C CA . LYS A 1 183 ? -21.939 3.254 32.739 1.00 91.81 183 LYS A CA 1
ATOM 1510 C C . LYS A 1 183 ? -22.425 3.936 31.458 1.00 91.81 183 LYS A C 1
ATOM 1512 O O . LYS A 1 183 ? -22.616 3.265 30.445 1.00 91.81 183 LYS A O 1
ATOM 1517 N N . SER A 1 184 ? -22.576 5.261 31.486 1.00 91.06 184 SER A N 1
ATOM 1518 C CA . SER A 1 184 ? -23.052 6.031 30.329 1.00 91.06 184 SER A CA 1
ATOM 1519 C C . SER A 1 184 ? -22.109 5.955 29.120 1.00 91.06 184 SER A C 1
ATOM 1521 O O . SER A 1 184 ? -22.564 5.839 27.979 1.00 91.06 184 SER A O 1
ATOM 1523 N N . ASP A 1 185 ? -20.796 5.958 29.359 1.00 90.75 185 ASP A N 1
ATOM 1524 C CA . ASP A 1 185 ? -19.783 5.851 28.312 1.00 90.75 185 ASP A CA 1
ATOM 1525 C C . ASP A 1 185 ? -19.838 4.495 27.612 1.00 90.75 185 ASP A C 1
ATOM 1527 O O . ASP A 1 185 ? -19.803 4.419 26.382 1.00 90.75 185 ASP A O 1
ATOM 1531 N N . TYR A 1 186 ? -19.975 3.417 28.381 1.00 89.25 186 TYR A N 1
ATOM 1532 C CA . TYR A 1 186 ? -20.061 2.076 27.822 1.00 89.25 186 TYR A CA 1
ATOM 1533 C C . TYR A 1 186 ? -21.375 1.848 27.059 1.00 89.25 186 TYR A C 1
ATOM 1535 O O . TYR A 1 186 ? -21.366 1.250 25.983 1.00 89.25 186 TYR A O 1
ATOM 1543 N N . GLU A 1 187 ? -22.500 2.384 27.546 1.00 89.19 187 GLU A N 1
ATOM 1544 C CA . GLU A 1 187 ? -23.772 2.359 26.809 1.00 89.19 187 GLU A CA 1
ATOM 1545 C C . GLU A 1 187 ? -23.690 3.123 25.480 1.00 89.19 187 GLU A C 1
ATOM 1547 O O . GLU A 1 187 ? -24.271 2.691 24.480 1.00 89.19 187 GLU A O 1
ATOM 1552 N N . ARG A 1 188 ? -22.948 4.238 25.435 1.00 91.31 188 ARG A N 1
ATOM 1553 C CA . ARG A 1 188 ? -22.644 4.931 24.176 1.00 91.31 188 ARG A CA 1
ATOM 1554 C C . ARG A 1 188 ? -21.828 4.029 23.250 1.00 91.31 188 ARG A C 1
ATOM 1556 O O . ARG A 1 188 ? -22.211 3.867 22.097 1.00 91.31 188 ARG A O 1
ATOM 1563 N N . LEU A 1 189 ? -20.754 3.411 23.746 1.00 88.94 189 LEU A N 1
ATOM 1564 C CA . LEU A 1 189 ? -19.898 2.524 22.948 1.00 88.94 189 LEU A CA 1
ATOM 1565 C C . LEU A 1 189 ? -20.650 1.311 22.384 1.00 88.94 189 LEU A C 1
ATOM 1567 O O . LEU A 1 189 ? -20.387 0.926 21.251 1.00 88.94 189 LEU A O 1
ATOM 1571 N N . GLN A 1 190 ? -21.608 0.736 23.119 1.00 85.31 190 GLN A N 1
ATOM 1572 C CA . GLN A 1 190 ? -22.450 -0.352 22.603 1.00 85.31 190 GLN A CA 1
ATOM 1573 C C . GLN A 1 190 ? -23.342 0.079 21.429 1.00 85.31 190 GLN A C 1
ATOM 1575 O O . GLN A 1 190 ? -23.648 -0.739 20.563 1.00 85.31 190 GLN A O 1
ATOM 1580 N N . LYS A 1 191 ? -23.787 1.340 21.410 1.00 90.00 191 LYS A N 1
ATOM 1581 C CA . LYS A 1 191 ? -24.645 1.886 20.345 1.00 90.00 191 LYS A CA 1
ATOM 1582 C C . LYS A 1 191 ? -23.842 2.336 19.124 1.00 90.00 191 LYS A C 1
ATOM 1584 O O . LYS A 1 191 ? -24.395 2.398 18.027 1.00 90.00 191 LYS A O 1
ATOM 1589 N N . THR A 1 192 ? -22.565 2.664 19.303 1.00 90.69 192 THR A N 1
ATOM 1590 C CA . THR A 1 192 ? -21.694 3.140 18.227 1.00 90.69 192 THR A CA 1
ATOM 1591 C C . THR A 1 192 ? -21.097 1.978 17.432 1.00 90.69 192 THR A C 1
ATOM 1593 O O . THR A 1 192 ? -20.386 1.132 17.968 1.00 90.69 192 THR A O 1
ATOM 1596 N N . ASP A 1 193 ? -21.305 1.979 16.115 1.00 92.06 193 ASP A N 1
ATOM 1597 C CA . ASP A 1 193 ? -20.606 1.075 15.196 1.00 92.06 193 ASP A CA 1
ATOM 1598 C C . ASP A 1 193 ? -19.216 1.637 14.851 1.00 92.06 193 ASP A C 1
ATOM 1600 O O . ASP A 1 193 ? -19.008 2.286 13.820 1.00 92.06 193 ASP A O 1
ATOM 1604 N N . LEU A 1 194 ? -18.258 1.386 15.747 1.00 89.88 194 LEU A N 1
ATOM 1605 C CA . LEU A 1 194 ? -16.866 1.822 15.593 1.00 89.88 194 LEU A CA 1
ATOM 1606 C C . LEU A 1 194 ? -16.217 1.270 14.317 1.00 89.88 194 LEU A C 1
ATOM 1608 O O . LEU A 1 194 ? -15.353 1.922 13.737 1.00 89.88 194 LEU A O 1
ATOM 1612 N N . VAL A 1 195 ? -16.633 0.088 13.845 1.00 90.62 195 VAL A N 1
ATOM 1613 C CA . VAL A 1 195 ? -16.095 -0.506 12.612 1.00 90.62 195 VAL A CA 1
ATOM 1614 C C . VAL A 1 195 ? -16.520 0.322 11.405 1.00 90.62 195 VAL A C 1
ATOM 1616 O O . VAL A 1 195 ? -15.698 0.621 10.537 1.00 90.62 195 VAL A O 1
ATOM 1619 N N . LYS A 1 196 ? -17.791 0.724 11.343 1.00 93.94 196 LYS A N 1
ATOM 1620 C CA . LYS A 1 196 ? -18.305 1.580 10.270 1.00 93.94 196 LYS A CA 1
ATOM 1621 C C . LYS A 1 196 ? -17.678 2.970 10.290 1.00 93.94 196 LYS A C 1
ATOM 1623 O O . LYS A 1 196 ? -17.359 3.493 9.226 1.00 93.94 196 LYS A O 1
ATOM 1628 N N . GLU A 1 197 ? -17.501 3.566 11.465 1.00 92.75 197 GLU A N 1
ATOM 1629 C CA . GLU A 1 197 ? -16.827 4.861 11.600 1.00 92.75 197 GLU A CA 1
ATOM 1630 C C . GLU A 1 197 ? -15.367 4.784 11.140 1.00 92.75 197 GLU A C 1
ATOM 1632 O O . GLU A 1 197 ? -14.943 5.576 10.302 1.00 92.75 197 GLU A O 1
ATOM 1637 N N . ASN A 1 198 ? -14.632 3.765 11.584 1.00 94.06 198 ASN A N 1
ATOM 1638 C CA . ASN A 1 198 ? -13.238 3.571 11.199 1.00 94.06 198 ASN A CA 1
ATOM 1639 C C . ASN A 1 198 ? -13.086 3.328 9.684 1.00 94.06 198 ASN A C 1
ATOM 1641 O O . ASN A 1 198 ? -12.215 3.902 9.039 1.00 94.06 198 ASN A O 1
ATOM 1645 N N . LYS A 1 199 ? -14.006 2.573 9.062 1.00 95.38 199 LYS A N 1
ATOM 1646 C CA . LYS A 1 199 ? -14.055 2.422 7.594 1.00 95.38 199 LYS A CA 1
ATOM 1647 C C . LYS A 1 199 ? -14.252 3.751 6.859 1.00 95.38 199 LYS A C 1
ATOM 1649 O O . LYS A 1 199 ? -13.612 3.977 5.833 1.00 95.38 199 LYS A O 1
ATOM 1654 N N . LYS A 1 200 ? -15.126 4.628 7.365 1.00 95.81 200 LYS A N 1
ATOM 1655 C CA . LYS A 1 200 ? -15.322 5.968 6.788 1.00 95.81 200 LYS A CA 1
ATOM 1656 C C . LYS A 1 200 ? -14.061 6.816 6.911 1.00 95.81 200 LYS A C 1
ATOM 1658 O O . LYS A 1 200 ? -13.695 7.476 5.946 1.00 95.81 200 LYS A O 1
ATOM 1663 N N . LEU A 1 201 ? -13.392 6.769 8.064 1.00 95.94 201 LEU A N 1
ATOM 1664 C CA . LEU A 1 201 ? -12.128 7.475 8.276 1.00 95.94 201 LEU A CA 1
ATOM 1665 C C . LEU A 1 201 ? -11.046 6.982 7.314 1.00 95.94 201 LEU A C 1
ATOM 1667 O O . LEU A 1 201 ? -10.400 7.805 6.679 1.00 95.94 201 LEU A O 1
ATOM 1671 N N . HIS A 1 202 ? -10.900 5.666 7.143 1.00 94.69 202 HIS A N 1
ATOM 1672 C CA . HIS A 1 202 ? -9.977 5.104 6.155 1.00 94.69 202 HIS A CA 1
ATOM 1673 C C . HIS A 1 202 ? -10.283 5.586 4.735 1.00 94.69 202 HIS A C 1
ATOM 1675 O O . HIS A 1 202 ? -9.375 6.040 4.051 1.00 94.69 202 HIS A O 1
ATOM 1681 N N . SER A 1 203 ? -11.556 5.583 4.332 1.00 95.19 203 SER A N 1
ATOM 1682 C CA . SER A 1 203 ? -11.956 6.071 3.003 1.00 95.19 203 SER A CA 1
ATOM 1683 C C . SER A 1 203 ? -11.598 7.551 2.813 1.00 95.19 203 SER A C 1
ATOM 1685 O O . SER A 1 203 ? -11.039 7.929 1.791 1.00 95.19 203 SER A O 1
ATOM 1687 N N . ALA A 1 204 ? -11.844 8.386 3.828 1.00 96.56 204 ALA A N 1
ATOM 1688 C CA . ALA A 1 204 ? -11.472 9.799 3.794 1.00 96.56 204 ALA A CA 1
ATOM 1689 C C . ALA A 1 204 ? -9.947 10.006 3.740 1.00 96.56 204 ALA A C 1
ATOM 1691 O O . ALA A 1 204 ? -9.466 10.912 3.062 1.00 96.56 204 ALA A O 1
ATOM 1692 N N . VAL A 1 205 ? -9.172 9.172 4.441 1.00 97.25 205 VAL A N 1
ATOM 1693 C CA . VAL A 1 205 ? -7.703 9.196 4.374 1.00 97.25 205 VAL A CA 1
ATOM 1694 C C . VAL A 1 205 ? -7.223 8.837 2.970 1.00 97.25 205 VAL A C 1
ATOM 1696 O O . VAL A 1 205 ? -6.365 9.542 2.440 1.00 97.25 205 VAL A O 1
ATOM 1699 N N . ASP A 1 206 ? -7.794 7.803 2.354 1.00 96.12 206 ASP A N 1
ATOM 1700 C CA . ASP A 1 206 ? -7.446 7.391 0.993 1.00 96.12 206 ASP A CA 1
ATOM 1701 C C . ASP A 1 206 ? -7.738 8.515 -0.019 1.00 96.12 206 ASP A C 1
ATOM 1703 O O . ASP A 1 206 ? -6.862 8.879 -0.808 1.00 96.12 206 ASP A O 1
ATOM 1707 N N . GLU A 1 207 ? -8.909 9.158 0.076 1.00 97.19 207 GLU A N 1
ATOM 1708 C CA . GLU A 1 207 ? -9.275 10.322 -0.748 1.00 97.19 207 GLU A CA 1
ATOM 1709 C C . GLU A 1 207 ? -8.285 11.491 -0.590 1.00 97.19 207 GLU A C 1
ATOM 1711 O O . GLU A 1 207 ? -7.850 12.098 -1.575 1.00 97.19 207 GLU A O 1
ATOM 1716 N N . ILE A 1 208 ? -7.884 11.803 0.648 1.00 97.12 208 ILE A N 1
ATOM 1717 C CA . ILE A 1 208 ? -6.887 12.846 0.929 1.00 97.12 208 ILE A CA 1
ATOM 1718 C C . ILE A 1 208 ? -5.527 12.466 0.336 1.00 97.12 208 ILE A C 1
ATOM 1720 O O . ILE A 1 208 ? -4.857 13.314 -0.259 1.00 97.12 208 ILE A O 1
ATOM 1724 N N . CYS A 1 209 ? -5.109 11.208 0.479 1.00 96.75 209 CYS A N 1
ATOM 1725 C CA . CYS A 1 209 ? -3.854 10.717 -0.076 1.00 96.75 209 CYS A CA 1
ATOM 1726 C C . CYS A 1 209 ? -3.818 10.846 -1.601 1.00 96.75 209 CYS A C 1
ATOM 1728 O O . CYS A 1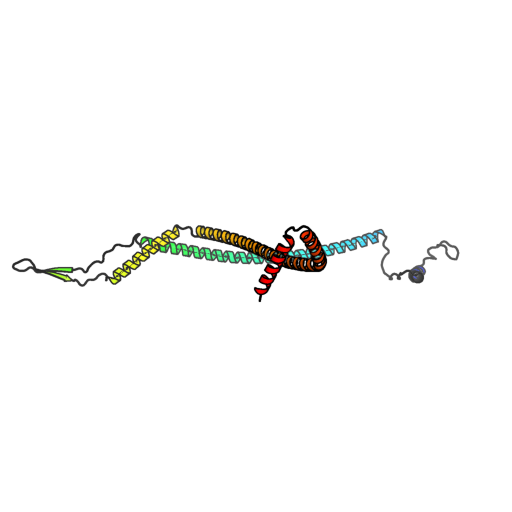 209 ? -2.797 11.268 -2.150 1.00 96.75 209 CYS A O 1
ATOM 1730 N N . ASP A 1 210 ? -4.910 10.531 -2.289 1.00 97.00 210 ASP A N 1
ATOM 1731 C CA . ASP A 1 210 ? -4.980 10.653 -3.743 1.00 97.00 210 ASP A CA 1
ATOM 1732 C C . ASP A 1 210 ? -4.989 12.117 -4.201 1.00 97.00 210 ASP A C 1
ATOM 1734 O O . ASP A 1 210 ? -4.205 12.491 -5.081 1.00 97.00 210 ASP A O 1
ATOM 1738 N N . SER A 1 211 ? -5.750 12.982 -3.524 1.00 97.12 211 SER A N 1
ATOM 1739 C CA . SER A 1 211 ? -5.723 14.433 -3.760 1.00 97.12 211 SER A CA 1
ATOM 1740 C C . SER A 1 211 ? -4.324 15.031 -3.552 1.00 97.12 211 SER A C 1
ATOM 1742 O O . SER A 1 211 ? -3.850 15.855 -4.346 1.00 97.12 211 SER A O 1
ATOM 1744 N N . LEU A 1 212 ? -3.604 14.575 -2.521 1.00 97.56 212 LEU A N 1
ATOM 1745 C CA . LEU A 1 212 ? -2.236 15.005 -2.244 1.00 97.56 212 LEU A CA 1
ATOM 1746 C C . LEU A 1 212 ? -1.274 14.597 -3.367 1.00 97.56 212 LEU A C 1
ATOM 1748 O O . LEU A 1 212 ? -0.488 15.435 -3.818 1.00 97.56 212 LEU A O 1
ATOM 1752 N N . LYS A 1 213 ? -1.350 13.351 -3.854 1.00 97.25 213 LYS A N 1
ATOM 1753 C CA . LYS A 1 213 ? -0.533 12.882 -4.990 1.00 97.25 213 LYS A CA 1
ATOM 1754 C C . LYS A 1 213 ? -0.782 13.730 -6.236 1.00 97.25 213 LYS A C 1
ATOM 1756 O O . LYS A 1 213 ? 0.162 14.126 -6.923 1.00 97.25 213 LYS A O 1
ATOM 1761 N N . GLU A 1 214 ? -2.043 14.037 -6.529 1.00 96.94 214 GLU A N 1
ATOM 1762 C CA . GLU A 1 214 ? -2.399 14.844 -7.694 1.00 96.94 214 GLU A CA 1
ATOM 1763 C C . GLU A 1 214 ? -1.917 16.296 -7.562 1.00 96.94 214 GLU A C 1
ATOM 1765 O O . GLU A 1 214 ? -1.365 16.866 -8.508 1.00 96.94 214 GLU A O 1
ATOM 1770 N N . SER A 1 215 ? -2.051 16.888 -6.374 1.00 96.31 215 SER A N 1
ATOM 1771 C CA . SER A 1 215 ? -1.507 18.214 -6.067 1.00 96.31 215 SER A CA 1
ATOM 1772 C C . SER A 1 215 ? 0.019 18.256 -6.219 1.00 96.31 215 SER A C 1
ATOM 1774 O O . SER A 1 215 ? 0.557 19.163 -6.857 1.00 96.31 215 SER A O 1
ATOM 1776 N N . GLN A 1 216 ? 0.731 17.235 -5.729 1.00 97.12 216 GLN A N 1
ATOM 1777 C CA . GLN A 1 216 ? 2.181 17.110 -5.908 1.00 97.12 216 GLN A CA 1
ATOM 1778 C C . GLN A 1 216 ? 2.571 17.030 -7.387 1.00 97.12 216 GLN A C 1
ATOM 1780 O O . GLN A 1 216 ? 3.484 17.737 -7.818 1.00 97.12 216 GLN A O 1
ATOM 1785 N N . LYS A 1 217 ? 1.857 16.227 -8.185 1.00 97.12 217 LYS A N 1
ATOM 1786 C CA . LYS A 1 217 ? 2.097 16.118 -9.630 1.00 97.12 217 LYS A CA 1
ATOM 1787 C C . LYS A 1 217 ? 1.929 17.468 -10.331 1.00 97.12 217 LYS A C 1
ATOM 1789 O O . LYS A 1 217 ? 2.793 17.852 -11.121 1.00 97.12 217 LYS A O 1
ATOM 1794 N N . ARG A 1 218 ? 0.861 18.208 -10.008 1.00 97.31 218 ARG A N 1
ATOM 1795 C CA . ARG A 1 218 ? 0.629 19.564 -10.533 1.00 97.31 218 ARG A CA 1
ATOM 1796 C C . ARG A 1 218 ? 1.742 20.528 -10.131 1.00 97.31 218 ARG A C 1
ATOM 1798 O O . ARG A 1 218 ? 2.244 21.257 -10.979 1.00 97.31 218 ARG A O 1
ATOM 1805 N N . ASN A 1 219 ? 2.178 20.491 -8.875 1.00 97.44 219 ASN A N 1
ATOM 1806 C CA . ASN A 1 219 ? 3.231 21.373 -8.374 1.00 97.44 219 ASN A CA 1
ATOM 1807 C C . ASN A 1 219 ? 4.579 21.121 -9.076 1.00 97.44 219 ASN A C 1
ATOM 1809 O O . ASN A 1 219 ? 5.249 22.060 -9.499 1.00 97.44 219 ASN A O 1
ATOM 1813 N N . VAL A 1 220 ? 4.942 19.853 -9.298 1.00 97.62 220 VAL A N 1
ATOM 1814 C CA . VAL A 1 220 ? 6.130 19.495 -10.092 1.00 97.62 220 VAL A CA 1
ATOM 1815 C C . VAL A 1 220 ? 6.017 20.007 -11.533 1.00 97.62 220 VAL A C 1
ATOM 1817 O O . VAL A 1 220 ? 7.011 20.470 -12.092 1.00 97.62 220 VAL A O 1
ATOM 1820 N N . GLY A 1 221 ? 4.824 19.943 -12.136 1.00 97.31 221 GLY A N 1
ATOM 1821 C CA . GLY A 1 221 ? 4.553 20.518 -13.458 1.00 97.31 221 GLY A CA 1
ATOM 1822 C C . GLY A 1 221 ? 4.799 22.027 -13.492 1.00 97.31 221 GLY A C 1
ATOM 1823 O O . GLY A 1 221 ? 5.648 22.495 -14.250 1.00 97.31 221 GLY A O 1
ATOM 1824 N N . LEU A 1 222 ? 4.155 22.767 -12.588 1.00 97.62 222 LEU A N 1
ATOM 1825 C CA . LEU A 1 222 ? 4.304 24.220 -12.472 1.00 97.62 222 LEU A CA 1
ATOM 1826 C C . LEU A 1 222 ? 5.753 24.641 -12.198 1.00 97.62 222 LEU A C 1
ATOM 1828 O O . LEU A 1 222 ? 6.228 25.630 -12.747 1.00 97.62 222 LEU A O 1
ATOM 1832 N N . GLN A 1 223 ? 6.498 23.881 -11.391 1.00 97.56 223 GLN A N 1
ATOM 1833 C CA . GLN A 1 223 ? 7.920 24.152 -11.165 1.00 97.56 223 GLN A CA 1
ATOM 1834 C C . GLN A 1 223 ? 8.758 24.036 -12.443 1.00 97.56 223 GLN A C 1
ATOM 1836 O O . GLN A 1 223 ? 9.721 24.788 -12.605 1.00 97.56 223 GLN A O 1
ATOM 1841 N N . LYS A 1 224 ? 8.431 23.102 -13.343 1.00 97.25 224 LYS A N 1
ATOM 1842 C CA . LYS A 1 224 ? 9.128 22.966 -14.631 1.00 97.25 224 LYS A CA 1
ATOM 1843 C C . LYS A 1 224 ? 8.811 24.138 -15.551 1.00 97.25 224 LYS A C 1
ATOM 1845 O O . LYS A 1 224 ? 9.743 24.742 -16.075 1.00 97.25 224 LYS A O 1
ATOM 1850 N N . GLU A 1 225 ? 7.535 24.488 -15.683 1.00 97.38 225 GLU A N 1
ATOM 1851 C CA . GLU A 1 225 ? 7.096 25.634 -16.490 1.00 97.38 225 GLU A CA 1
ATOM 1852 C C . GLU A 1 225 ? 7.728 26.936 -15.992 1.00 97.38 225 GLU A C 1
ATOM 1854 O O . GLU A 1 225 ? 8.287 27.703 -16.771 1.00 97.38 225 GLU A O 1
ATOM 1859 N N . ASN A 1 226 ? 7.752 27.153 -14.676 1.00 97.62 226 ASN A N 1
ATOM 1860 C CA . ASN A 1 226 ? 8.346 28.352 -14.09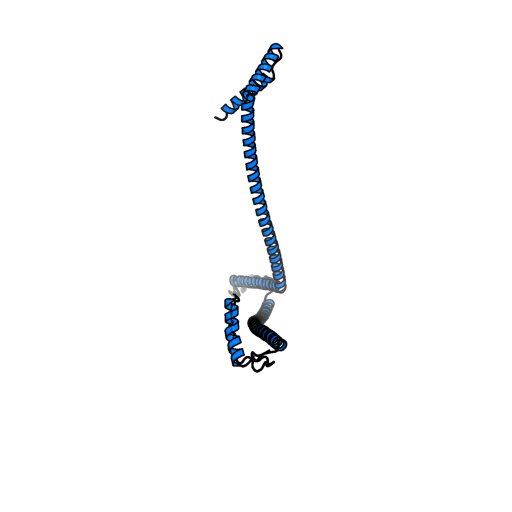3 1.00 97.62 226 ASN A CA 1
ATOM 1861 C C . ASN A 1 226 ? 9.861 28.442 -14.366 1.00 97.62 226 ASN A C 1
ATOM 1863 O O . ASN A 1 226 ? 10.388 29.511 -14.674 1.00 97.62 226 ASN A O 1
ATOM 1867 N N . LYS A 1 227 ? 10.577 27.307 -14.343 1.00 97.19 227 LYS A N 1
ATOM 1868 C CA . LYS A 1 227 ? 11.991 27.261 -14.753 1.00 97.19 227 LYS A CA 1
ATOM 1869 C C . LYS A 1 227 ? 12.167 27.621 -16.228 1.00 97.19 227 LYS A C 1
ATOM 1871 O O . LYS A 1 227 ? 13.055 28.411 -16.538 1.00 97.19 227 LYS A O 1
ATOM 1876 N N . GLN A 1 228 ? 11.330 27.077 -17.114 1.00 97.75 228 GLN A N 1
ATOM 1877 C CA . GLN A 1 228 ? 11.369 27.379 -18.550 1.00 97.75 228 GLN A CA 1
ATOM 1878 C C . GLN A 1 228 ? 11.131 28.871 -18.804 1.00 97.75 228 GLN A C 1
ATOM 1880 O O . GLN A 1 228 ? 11.980 29.534 -19.399 1.00 97.75 228 GLN A O 1
ATOM 1885 N N . LEU A 1 229 ? 10.065 29.435 -18.239 1.00 98.06 229 LEU A N 1
ATOM 1886 C CA . LEU A 1 229 ? 9.772 30.865 -18.349 1.00 98.06 229 LEU A CA 1
ATOM 1887 C C . LEU A 1 229 ? 10.916 31.726 -17.801 1.00 98.06 229 LEU A C 1
ATOM 1889 O O . LEU A 1 229 ? 11.312 32.708 -18.424 1.00 98.06 229 LEU A O 1
ATOM 1893 N N . SER A 1 230 ? 11.518 31.341 -16.673 1.00 97.62 230 SER A N 1
ATOM 1894 C CA . SER A 1 230 ? 12.681 32.049 -16.130 1.00 97.62 230 SER A CA 1
ATOM 1895 C C . SER A 1 230 ? 13.880 32.026 -17.087 1.00 97.62 230 SER A C 1
ATOM 1897 O O . SER A 1 230 ? 14.599 33.026 -17.201 1.00 97.62 230 SER A O 1
ATOM 1899 N N . THR A 1 231 ? 14.123 30.906 -17.775 1.00 97.69 231 THR A N 1
ATOM 1900 C CA . THR A 1 231 ? 15.187 30.821 -18.789 1.00 97.69 231 THR A CA 1
ATOM 1901 C C . THR A 1 231 ? 14.887 31.676 -20.017 1.00 97.69 231 THR A C 1
ATOM 1903 O O . THR A 1 231 ? 15.766 32.410 -20.470 1.00 97.69 231 THR A O 1
ATOM 1906 N N . GLU A 1 232 ? 13.644 31.670 -20.500 1.00 97.81 232 GLU A N 1
ATOM 1907 C CA . GLU A 1 232 ? 13.208 32.495 -21.629 1.00 97.81 232 GLU A CA 1
ATOM 1908 C C . GLU A 1 232 ? 13.337 33.985 -21.314 1.00 97.81 232 GLU A C 1
ATOM 1910 O O . GLU A 1 232 ? 13.949 34.728 -22.079 1.00 97.81 232 GLU A O 1
ATOM 1915 N N . ILE A 1 233 ? 12.867 34.417 -20.141 1.00 97.94 233 ILE A N 1
ATOM 1916 C CA . ILE A 1 233 ? 13.021 35.798 -19.667 1.00 97.94 233 ILE A CA 1
ATOM 1917 C C . ILE A 1 233 ? 14.500 36.196 -19.626 1.00 97.94 233 ILE A C 1
ATOM 1919 O O . ILE A 1 233 ? 14.854 37.317 -19.996 1.00 97.94 233 ILE A O 1
ATOM 1923 N N . SER A 1 234 ? 15.381 35.296 -19.188 1.00 97.75 234 SER A N 1
ATOM 1924 C CA . SER A 1 234 ? 16.821 35.569 -19.116 1.00 97.75 234 SER A CA 1
ATOM 1925 C C . SER A 1 234 ? 17.440 35.725 -20.508 1.00 97.75 234 SER A C 1
ATOM 1927 O O . SER A 1 234 ? 18.218 36.657 -20.729 1.00 97.75 234 SER A O 1
ATOM 1929 N N . SER A 1 235 ? 17.044 34.868 -21.454 1.00 97.44 235 SER A N 1
ATOM 1930 C CA . SER A 1 235 ? 17.444 34.948 -22.863 1.00 97.44 235 SER A CA 1
ATOM 1931 C C . SER A 1 235 ? 16.956 36.243 -23.513 1.00 97.44 235 SER A C 1
ATOM 1933 O O . SER A 1 235 ? 17.746 36.972 -24.110 1.00 97.44 235 SER A O 1
ATOM 1935 N N . LEU A 1 236 ? 15.682 36.600 -23.338 1.00 97.94 236 LEU A N 1
ATOM 1936 C CA . LEU A 1 236 ? 15.118 37.844 -23.868 1.00 97.94 236 LEU A CA 1
ATOM 1937 C C . LEU A 1 236 ? 15.831 39.074 -23.298 1.00 97.94 236 LEU A C 1
ATOM 1939 O O . LEU A 1 236 ? 16.185 39.988 -24.039 1.00 97.94 236 LEU A O 1
ATOM 1943 N N . LYS A 1 237 ? 16.130 39.080 -21.993 1.00 97.62 237 LYS A N 1
ATOM 1944 C CA . LYS A 1 237 ? 16.930 40.145 -21.369 1.00 97.62 237 LYS A CA 1
ATOM 1945 C C . LYS A 1 237 ? 18.344 40.243 -21.943 1.00 97.62 237 LYS A C 1
ATOM 1947 O O . LYS A 1 237 ? 18.911 41.333 -21.927 1.00 97.62 237 LYS A O 1
ATOM 1952 N N . ALA A 1 238 ? 18.953 39.137 -22.372 1.00 97.12 238 ALA A N 1
ATOM 1953 C CA . ALA A 1 238 ? 20.251 39.162 -23.049 1.00 97.12 238 ALA A CA 1
ATOM 1954 C C . ALA A 1 238 ? 20.121 39.768 -24.454 1.00 97.12 238 ALA A C 1
ATOM 1956 O O . ALA A 1 238 ? 20.786 40.758 -24.740 1.00 97.12 238 ALA A O 1
ATOM 1957 N N . HIS A 1 239 ? 19.163 39.291 -25.255 1.00 96.81 239 HIS A N 1
ATOM 1958 C CA . HIS A 1 239 ? 18.892 39.834 -26.590 1.00 96.81 239 HIS A CA 1
ATOM 1959 C C . HIS A 1 239 ? 18.604 41.340 -26.568 1.00 96.81 239 HIS A C 1
ATOM 1961 O O . HIS A 1 239 ? 19.112 42.081 -27.404 1.00 96.81 239 HIS A O 1
ATOM 1967 N N . ILE A 1 240 ? 17.825 41.822 -25.593 1.00 96.88 240 ILE A N 1
ATOM 1968 C CA . ILE A 1 240 ? 17.553 43.258 -25.438 1.00 96.88 240 ILE A CA 1
ATOM 1969 C C . ILE A 1 240 ? 18.848 44.041 -25.179 1.00 96.88 240 ILE A C 1
ATOM 1971 O O . ILE A 1 240 ? 19.035 45.104 -25.769 1.00 96.88 240 ILE A O 1
ATOM 1975 N N . ARG A 1 241 ? 19.757 43.527 -24.339 1.00 96.25 241 ARG A N 1
ATOM 1976 C CA . ARG A 1 241 ? 21.057 44.170 -24.069 1.00 96.25 241 ARG A CA 1
ATOM 1977 C C . ARG A 1 241 ? 21.940 44.222 -25.316 1.00 96.25 241 ARG A C 1
ATOM 1979 O O . ARG A 1 241 ? 22.565 45.252 -25.582 1.00 96.25 241 ARG A O 1
ATOM 1986 N N . ASP A 1 242 ? 21.950 43.153 -26.103 1.00 96.88 242 ASP A N 1
ATOM 1987 C CA . ASP A 1 242 ? 22.710 43.096 -27.352 1.00 96.88 242 ASP A CA 1
ATOM 1988 C C . ASP A 1 242 ? 22.146 44.080 -28.381 1.00 96.88 242 ASP A C 1
ATOM 1990 O O . ASP A 1 242 ? 22.890 44.861 -28.972 1.00 96.88 242 ASP A O 1
ATOM 1994 N N . LEU A 1 243 ? 20.818 44.136 -28.532 1.00 95.94 243 LEU A N 1
ATOM 1995 C CA . LEU A 1 243 ? 20.152 45.107 -29.403 1.00 95.94 243 LEU A CA 1
ATOM 1996 C C . LEU A 1 243 ? 20.439 46.550 -28.980 1.00 95.94 243 LEU A C 1
ATOM 1998 O O . LEU A 1 243 ? 20.759 47.381 -29.828 1.00 95.94 243 LEU A O 1
ATOM 2002 N N . GLN A 1 244 ? 20.378 46.856 -27.682 1.00 94.50 244 GLN A N 1
ATOM 2003 C CA . GLN A 1 244 ? 20.746 48.175 -27.157 1.00 94.50 244 GLN A CA 1
ATOM 2004 C C . GLN A 1 244 ? 22.196 48.539 -27.506 1.00 94.50 244 GLN A C 1
ATOM 2006 O O . GLN A 1 244 ? 22.474 49.673 -27.903 1.00 94.50 244 GLN A O 1
ATOM 2011 N N . THR A 1 245 ? 23.113 47.573 -27.410 1.00 94.25 245 THR A N 1
ATOM 2012 C CA . THR A 1 245 ? 24.523 47.753 -27.780 1.00 94.25 245 THR A CA 1
ATOM 2013 C C . THR A 1 245 ? 24.674 47.994 -29.281 1.00 94.25 245 THR A C 1
ATOM 2015 O O . THR A 1 245 ? 25.325 48.960 -29.679 1.00 94.25 245 THR A O 1
ATOM 2018 N N . ASN A 1 246 ? 24.009 47.193 -30.114 1.00 95.31 246 ASN A N 1
ATOM 2019 C CA . ASN A 1 246 ? 24.025 47.339 -31.569 1.00 95.31 246 ASN A CA 1
ATOM 2020 C C . ASN A 1 246 ? 23.487 48.705 -32.004 1.00 95.31 246 ASN A C 1
ATOM 2022 O O . ASN A 1 246 ? 24.129 49.388 -32.798 1.00 95.31 246 ASN A O 1
ATOM 2026 N N . ILE A 1 247 ? 22.358 49.147 -31.441 1.00 93.38 247 ILE A N 1
ATOM 2027 C CA . ILE A 1 247 ? 21.787 50.475 -31.712 1.00 93.38 247 ILE A CA 1
ATOM 2028 C C . ILE A 1 247 ? 22.778 51.575 -31.322 1.00 93.38 247 ILE A C 1
ATOM 2030 O O . ILE A 1 247 ? 22.970 52.525 -32.081 1.00 93.38 247 ILE A O 1
ATOM 2034 N N . LYS A 1 248 ? 23.447 51.447 -30.169 1.00 90.75 248 LYS A N 1
ATOM 2035 C CA . LYS A 1 248 ? 24.456 52.415 -29.718 1.00 90.75 248 LYS A CA 1
ATOM 2036 C C . LYS A 1 248 ? 25.640 52.496 -30.686 1.00 90.75 248 LYS A C 1
ATOM 2038 O O . LYS A 1 248 ? 26.046 53.604 -31.035 1.00 90.75 248 LYS A O 1
ATOM 2043 N N . VAL A 1 249 ? 26.168 51.354 -31.131 1.00 92.06 249 VAL A N 1
ATOM 2044 C CA . VAL A 1 249 ? 27.282 51.288 -32.094 1.00 92.06 249 VAL A CA 1
ATOM 2045 C C . VAL A 1 249 ? 26.867 51.860 -33.447 1.00 92.06 249 VAL A C 1
ATOM 2047 O O . VAL A 1 249 ? 27.566 52.728 -33.966 1.00 92.06 249 VAL A O 1
ATOM 2050 N N . LEU A 1 250 ? 25.715 51.444 -33.984 1.00 90.69 250 LEU A N 1
ATOM 2051 C CA . LEU A 1 250 ? 25.174 51.968 -35.241 1.00 90.69 250 LEU A CA 1
ATOM 2052 C C . LEU A 1 250 ? 25.025 53.484 -35.175 1.00 90.69 250 LEU A C 1
ATOM 2054 O O . LEU A 1 250 ? 25.549 54.191 -36.028 1.00 90.69 250 LEU A O 1
ATOM 2058 N N . TYR A 1 251 ? 24.401 54.001 -34.116 1.00 87.00 251 TYR A N 1
ATOM 2059 C CA . TYR A 1 251 ? 24.257 55.439 -33.922 1.00 87.00 251 TYR A CA 1
ATOM 2060 C C . TYR A 1 251 ? 25.613 56.160 -33.882 1.00 87.00 251 TYR A C 1
ATOM 2062 O O . TYR A 1 251 ? 25.774 57.199 -34.522 1.00 87.00 251 TYR A O 1
ATOM 2070 N N . GLN A 1 252 ? 26.609 55.618 -33.169 1.00 86.44 252 GLN A N 1
ATOM 2071 C CA . GLN A 1 252 ? 27.957 56.193 -33.117 1.00 86.44 252 GLN A CA 1
ATOM 2072 C C . GLN A 1 252 ? 28.643 56.200 -34.491 1.00 86.44 252 GLN A C 1
ATOM 2074 O O . GLN A 1 252 ? 29.214 57.223 -34.873 1.00 86.44 252 GLN A O 1
ATOM 2079 N N . GLN A 1 253 ? 28.553 55.103 -35.244 1.00 86.69 253 GLN A N 1
ATOM 2080 C CA . GLN A 1 253 ? 29.142 54.982 -36.578 1.00 86.69 253 GLN A CA 1
ATOM 2081 C C . GLN A 1 253 ? 28.446 55.888 -37.593 1.00 86.69 253 GLN A C 1
ATOM 2083 O O . GLN A 1 253 ? 29.120 56.654 -38.276 1.00 86.69 253 GLN A O 1
ATOM 2088 N N . THR A 1 254 ? 27.111 55.882 -37.655 1.00 84.44 254 THR A N 1
ATOM 2089 C CA . THR A 1 254 ? 26.335 56.794 -38.508 1.00 84.44 254 THR A CA 1
ATOM 2090 C C . THR A 1 254 ? 26.678 58.242 -38.175 1.00 84.44 254 THR A C 1
ATOM 2092 O O . THR A 1 254 ? 26.982 59.029 -39.069 1.00 84.44 254 THR A O 1
ATOM 2095 N N . LYS A 1 255 ? 26.731 58.591 -36.885 1.00 81.75 255 LYS A N 1
ATOM 2096 C CA . LYS A 1 255 ? 27.151 59.924 -36.452 1.00 81.75 255 LYS A CA 1
ATOM 2097 C C . LYS A 1 255 ? 28.561 60.263 -36.931 1.00 81.75 255 LYS A C 1
ATOM 2099 O O . LYS A 1 255 ? 28.770 61.406 -37.309 1.00 81.75 255 LYS A O 1
ATOM 2104 N N . GLN A 1 256 ? 29.514 59.329 -36.899 1.00 83.19 256 GLN A N 1
ATOM 2105 C CA . GLN A 1 256 ? 30.892 59.553 -37.349 1.00 83.19 256 GLN A CA 1
ATOM 2106 C C . GLN A 1 256 ? 30.989 59.712 -38.872 1.00 83.19 256 GLN A C 1
ATOM 2108 O O . GLN A 1 256 ? 31.579 60.687 -39.332 1.00 83.19 256 GLN A O 1
ATOM 2113 N N . VAL A 1 257 ? 30.391 58.796 -39.639 1.00 87.50 257 VAL A N 1
ATOM 2114 C CA . VAL A 1 257 ? 30.415 58.789 -41.113 1.00 87.50 257 VAL A CA 1
ATOM 2115 C C . VAL A 1 257 ? 29.773 60.053 -41.670 1.00 87.50 257 VAL A C 1
ATOM 2117 O O . VAL A 1 257 ? 30.356 60.746 -42.501 1.00 87.50 257 VAL A O 1
ATOM 2120 N N . PHE A 1 258 ? 28.596 60.402 -41.159 1.00 83.19 258 PHE A N 1
ATOM 2121 C CA . PHE A 1 258 ? 27.866 61.572 -41.625 1.00 83.19 258 PHE A CA 1
ATOM 2122 C C . PHE A 1 258 ? 28.278 62.857 -40.904 1.00 83.19 258 PHE A C 1
ATOM 2124 O O . PHE A 1 258 ? 27.738 63.908 -41.223 1.00 83.19 258 PHE A O 1
ATOM 2131 N N . LYS A 1 259 ? 29.241 62.835 -39.967 1.00 82.56 259 LYS A N 1
ATOM 2132 C CA . LYS A 1 259 ? 29.617 64.022 -39.176 1.00 82.56 259 LYS A CA 1
ATOM 2133 C C . LYS A 1 259 ? 30.032 65.189 -40.059 1.00 82.56 259 LYS A C 1
ATOM 2135 O O . LYS A 1 259 ? 29.506 66.291 -39.920 1.00 82.56 259 LYS A O 1
ATOM 2140 N N . GLU A 1 260 ? 30.988 64.940 -40.949 1.00 80.06 260 GLU A N 1
ATOM 2141 C CA . GLU A 1 260 ? 31.551 65.985 -41.802 1.00 80.06 260 GLU A CA 1
ATOM 2142 C C . GLU A 1 260 ? 30.584 66.348 -42.928 1.00 80.06 260 GLU A C 1
ATOM 2144 O O . GLU A 1 260 ? 30.397 67.530 -43.187 1.00 80.06 260 GLU A O 1
ATOM 2149 N N . GLN A 1 261 ? 29.878 65.370 -43.510 1.00 82.44 261 GLN A N 1
ATOM 2150 C CA . GLN A 1 261 ? 28.837 65.624 -44.517 1.00 82.44 261 GLN A CA 1
ATOM 2151 C C . GLN A 1 261 ? 27.671 66.451 -43.957 1.00 82.44 261 GLN A C 1
ATOM 2153 O O . GLN A 1 261 ? 27.151 67.346 -44.616 1.00 82.44 261 GLN A O 1
ATOM 2158 N N . PHE A 1 262 ? 27.272 66.195 -42.713 1.00 80.06 262 PHE A N 1
ATOM 2159 C CA . PHE A 1 262 ? 26.237 66.966 -42.039 1.00 80.06 262 PHE A CA 1
ATOM 2160 C C . PHE A 1 262 ? 26.751 68.345 -41.627 1.00 80.06 262 PHE A C 1
ATOM 2162 O O . PHE A 1 262 ? 26.011 69.320 -41.699 1.00 80.06 262 PHE A O 1
ATOM 2169 N N . LYS A 1 263 ? 28.026 68.465 -41.237 1.00 81.81 263 LYS A N 1
ATOM 2170 C CA . LYS A 1 263 ? 28.663 69.755 -40.944 1.00 81.81 263 LYS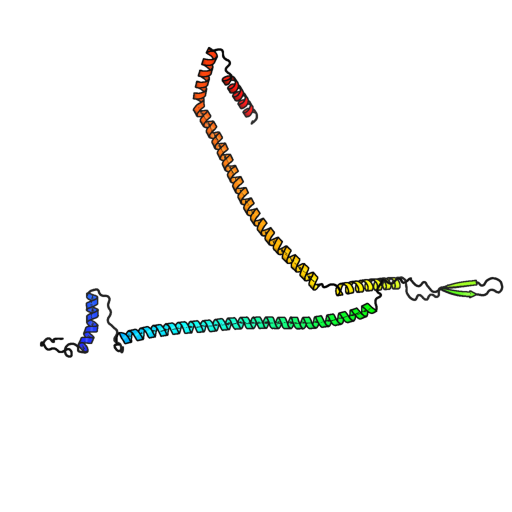 A CA 1
ATOM 2171 C C . LYS A 1 263 ? 28.763 70.633 -42.193 1.00 81.81 263 LYS A C 1
ATOM 2173 O O . LYS A 1 263 ? 28.462 71.822 -42.104 1.00 81.81 263 LYS A O 1
ATOM 2178 N N . THR A 1 264 ? 29.136 70.069 -43.342 1.00 83.62 264 THR A N 1
ATOM 2179 C CA . THR A 1 264 ? 29.169 70.795 -44.620 1.00 83.62 264 THR A CA 1
ATOM 2180 C C . THR A 1 264 ? 27.764 71.165 -45.078 1.00 83.62 264 THR A C 1
ATOM 2182 O O . THR A 1 264 ? 27.522 72.337 -45.350 1.00 83.62 264 THR A O 1
ATOM 2185 N N . PHE A 1 265 ? 26.815 70.224 -45.066 1.00 82.19 265 PHE A N 1
ATOM 2186 C CA . PHE A 1 265 ? 25.408 70.494 -45.382 1.00 82.19 265 PHE A CA 1
ATOM 2187 C C . PHE A 1 265 ? 24.817 71.595 -44.492 1.00 82.19 265 PHE A C 1
ATOM 2189 O O . PHE A 1 265 ? 24.221 72.549 -44.984 1.00 82.19 265 PHE A O 1
ATOM 2196 N N . ARG A 1 266 ? 25.051 71.526 -43.179 1.00 83.25 266 ARG A N 1
ATOM 2197 C CA . ARG A 1 266 ? 24.629 72.555 -42.224 1.00 83.25 266 ARG A CA 1
ATOM 2198 C C . ARG A 1 266 ? 25.258 73.913 -42.525 1.00 83.25 266 ARG A C 1
ATOM 2200 O O . ARG A 1 266 ? 24.572 74.925 -42.426 1.00 83.25 266 ARG A O 1
ATOM 2207 N N . GLY A 1 267 ? 26.538 73.943 -42.897 1.00 82.81 267 GLY A N 1
ATOM 2208 C CA . GLY A 1 267 ? 27.214 75.161 -43.342 1.00 82.81 267 GLY A CA 1
ATOM 2209 C C . GLY A 1 267 ? 26.558 75.768 -44.584 1.00 82.81 267 GLY A C 1
ATOM 2210 O O . GLY A 1 267 ? 26.293 76.967 -44.598 1.00 82.81 267 GLY A O 1
ATOM 2211 N N . LEU A 1 268 ? 26.221 74.939 -45.578 1.00 85.00 268 LEU A N 1
ATOM 2212 C CA . LEU A 1 268 ? 25.518 75.371 -46.792 1.00 85.00 268 LEU A CA 1
ATOM 2213 C C . LEU A 1 268 ? 24.141 75.959 -46.466 1.00 85.00 268 LEU A C 1
ATOM 2215 O O . LEU A 1 268 ? 23.852 77.084 -46.863 1.00 85.00 268 LEU A O 1
ATOM 2219 N N . VAL A 1 269 ? 23.327 75.251 -45.676 1.00 82.56 269 VAL A N 1
ATOM 2220 C CA . VAL A 1 269 ? 22.002 75.731 -45.246 1.00 82.56 269 VAL A CA 1
ATOM 2221 C C . VAL A 1 269 ? 22.117 77.034 -44.454 1.00 82.56 269 VAL A C 1
ATOM 2223 O O . VAL A 1 269 ? 21.332 77.956 -44.657 1.00 82.56 269 VAL A O 1
ATOM 2226 N N . LYS A 1 270 ? 23.109 77.147 -43.563 1.00 82.06 270 LYS A N 1
ATOM 2227 C CA . LYS A 1 270 ? 23.341 78.368 -42.787 1.00 82.06 270 LYS A CA 1
ATOM 2228 C C . LYS A 1 270 ? 23.688 79.553 -43.686 1.00 82.06 270 LYS A C 1
ATOM 2230 O O . LYS A 1 270 ? 23.116 80.618 -43.487 1.00 82.06 270 LYS A O 1
ATOM 2235 N N . ASN A 1 271 ? 24.577 79.373 -44.659 1.00 83.00 271 ASN A N 1
ATOM 2236 C CA . ASN A 1 271 ? 24.967 80.439 -45.582 1.00 83.00 271 ASN A CA 1
ATOM 2237 C C . ASN A 1 271 ? 23.791 80.879 -46.470 1.00 83.00 271 ASN A C 1
ATOM 2239 O O . ASN A 1 271 ? 23.559 82.077 -46.617 1.00 83.00 271 ASN A O 1
ATOM 2243 N N . GLU A 1 272 ? 23.012 79.926 -46.988 1.00 83.50 272 GLU A N 1
ATOM 2244 C CA . GLU A 1 272 ? 21.837 80.200 -47.825 1.00 83.50 272 GLU A CA 1
ATOM 2245 C C . GLU A 1 272 ? 20.741 80.956 -47.053 1.00 83.50 272 GLU A C 1
ATOM 2247 O O . GLU A 1 272 ? 20.130 81.881 -47.581 1.00 83.50 272 GLU A O 1
ATOM 2252 N N . LEU A 1 273 ? 20.504 80.599 -45.784 1.00 82.19 273 LEU A N 1
ATOM 2253 C CA . LEU A 1 273 ? 19.503 81.266 -44.941 1.00 82.19 273 LEU A CA 1
ATOM 2254 C C . LEU A 1 273 ? 19.958 82.648 -44.454 1.00 82.19 273 LEU A C 1
ATOM 2256 O O . LEU A 1 273 ? 19.136 83.561 -44.400 1.00 82.19 273 LEU A O 1
ATOM 2260 N N . VAL A 1 274 ? 21.252 82.830 -44.153 1.00 77.06 274 VAL A N 1
ATOM 2261 C CA . VAL A 1 274 ? 21.825 84.154 -43.835 1.00 77.06 274 VAL A CA 1
ATOM 2262 C C . VAL A 1 274 ? 21.669 85.105 -45.023 1.00 77.06 274 VAL A C 1
ATOM 2264 O O . VAL A 1 274 ? 21.291 86.253 -44.823 1.00 77.06 274 VAL A O 1
ATOM 2267 N N . GLY A 1 275 ? 21.870 84.621 -46.255 1.00 73.56 275 GLY A N 1
ATOM 2268 C CA . GLY A 1 275 ? 21.657 85.409 -47.474 1.00 73.56 275 GLY A CA 1
ATOM 2269 C C . GLY A 1 275 ? 20.198 85.798 -47.747 1.00 73.56 275 GLY A C 1
ATOM 2270 O O . GLY A 1 275 ? 19.950 86.648 -48.596 1.00 73.56 275 GLY A O 1
ATOM 2271 N N . ARG A 1 276 ? 19.234 85.197 -47.037 1.00 79.25 276 ARG A N 1
ATOM 2272 C CA . ARG A 1 276 ? 17.792 85.464 -47.173 1.00 79.25 276 ARG A CA 1
ATOM 2273 C C . ARG A 1 276 ? 17.177 86.143 -45.939 1.00 79.25 276 ARG A C 1
ATOM 2275 O O . ARG A 1 276 ? 15.963 86.296 -45.903 1.00 79.25 276 ARG A O 1
ATOM 2282 N N . GLU A 1 277 ? 17.986 86.503 -44.936 1.00 76.06 277 GLU A N 1
ATOM 2283 C CA . GLU A 1 277 ? 17.554 87.087 -43.648 1.00 76.06 277 GLU A CA 1
ATOM 2284 C C . GLU A 1 277 ? 16.478 86.268 -42.894 1.00 76.06 277 GLU A C 1
ATOM 2286 O O . GLU A 1 277 ? 15.714 86.800 -42.088 1.00 76.06 277 GLU A O 1
ATOM 2291 N N . VAL A 1 278 ? 16.418 84.948 -43.114 1.00 78.69 278 VAL A N 1
ATOM 2292 C CA . VAL A 1 278 ? 15.450 84.058 -42.446 1.00 78.69 278 VAL A CA 1
ATOM 2293 C C . VAL A 1 278 ? 16.070 83.430 -41.195 1.00 78.69 278 VAL A C 1
ATOM 2295 O O . VAL A 1 278 ? 17.205 82.946 -41.224 1.00 78.69 278 VAL A O 1
ATOM 2298 N N . GLU A 1 279 ? 15.318 83.385 -40.087 1.00 77.94 279 GLU A N 1
ATOM 2299 C CA . GLU A 1 279 ? 15.784 82.765 -38.841 1.00 77.94 279 GLU A CA 1
ATOM 2300 C C . GLU A 1 279 ? 16.078 81.267 -39.041 1.00 77.94 279 GLU A C 1
ATOM 2302 O O . GLU A 1 279 ? 15.221 80.467 -39.423 1.00 77.94 279 GLU A O 1
ATOM 2307 N N . ASN A 1 280 ? 17.307 80.857 -38.726 1.00 82.69 280 ASN A N 1
ATOM 2308 C CA . ASN A 1 280 ? 17.719 79.465 -38.835 1.00 82.69 280 ASN A CA 1
ATOM 2309 C C . ASN A 1 280 ? 17.314 78.667 -37.582 1.00 82.69 280 ASN A C 1
ATOM 2311 O O . ASN A 1 280 ? 18.107 78.446 -36.661 1.00 82.69 280 ASN A O 1
ATOM 2315 N N . HIS A 1 281 ? 16.064 78.202 -37.558 1.00 79.50 281 HIS A N 1
ATOM 2316 C CA . HIS A 1 281 ? 15.546 77.356 -36.478 1.00 79.50 281 HIS A CA 1
ATOM 2317 C C . HIS A 1 281 ? 16.328 76.044 -36.309 1.00 79.50 281 HIS A C 1
ATOM 2319 O O . HIS A 1 281 ? 16.479 75.559 -35.188 1.00 79.50 281 HIS A O 1
ATOM 2325 N N . PHE A 1 282 ? 16.880 75.500 -37.395 1.00 75.94 282 PHE A N 1
ATOM 2326 C CA . PHE A 1 282 ? 17.664 74.266 -37.374 1.00 75.94 282 PHE A CA 1
ATOM 2327 C C . PHE A 1 282 ? 18.974 74.428 -36.584 1.00 75.94 282 PHE A C 1
ATOM 2329 O O . PHE A 1 282 ? 19.315 73.601 -35.738 1.00 75.94 282 PHE A O 1
ATOM 2336 N N . GLU A 1 283 ? 19.671 75.547 -36.783 1.00 79.94 283 GLU A N 1
ATOM 2337 C CA . GLU A 1 283 ? 20.876 75.918 -36.035 1.00 79.94 283 GLU A CA 1
ATOM 2338 C C . GLU A 1 283 ? 20.584 76.125 -34.543 1.00 79.94 283 GLU A C 1
ATOM 2340 O O . GLU A 1 283 ? 21.378 75.735 -33.677 1.00 79.94 283 GLU A O 1
ATOM 2345 N N . ARG A 1 284 ? 19.427 76.724 -34.236 1.00 80.56 284 ARG A N 1
ATOM 2346 C CA . ARG A 1 284 ? 18.978 76.991 -32.867 1.00 80.56 284 ARG A CA 1
ATOM 2347 C C . ARG A 1 284 ? 18.706 75.697 -32.107 1.00 80.56 284 ARG A C 1
ATOM 2349 O O . ARG A 1 284 ? 19.228 75.539 -31.004 1.00 80.56 284 ARG A O 1
ATOM 2356 N N . GLU A 1 285 ? 17.950 74.771 -32.695 1.00 78.94 285 GLU A N 1
ATOM 2357 C CA . GLU A 1 285 ? 17.663 73.471 -32.074 1.00 78.94 285 GLU A CA 1
ATOM 2358 C C . GLU A 1 285 ? 18.924 72.614 -31.936 1.00 78.94 285 GLU A C 1
ATOM 2360 O O . GLU A 1 285 ? 19.189 72.095 -30.853 1.00 78.94 285 GLU A O 1
ATOM 2365 N N . HIS A 1 286 ? 19.791 72.570 -32.953 1.00 78.75 286 HIS A N 1
ATOM 2366 C CA . HIS A 1 286 ? 21.079 71.883 -32.829 1.00 78.75 286 HIS A CA 1
ATOM 2367 C C . HIS A 1 286 ? 21.931 72.472 -31.689 1.00 78.75 286 HIS A C 1
ATOM 2369 O O . HIS A 1 286 ? 22.588 71.750 -30.936 1.00 78.75 286 HIS A O 1
ATOM 2375 N N . THR A 1 287 ? 21.968 73.798 -31.547 1.00 80.00 287 THR A N 1
ATOM 2376 C CA . THR A 1 287 ? 22.725 74.453 -30.468 1.00 80.00 287 THR A CA 1
ATOM 2377 C C . THR A 1 287 ? 22.114 74.164 -29.095 1.00 80.00 287 THR A C 1
ATOM 2379 O O . THR A 1 287 ? 22.855 73.957 -28.133 1.00 80.00 287 THR A O 1
ATOM 2382 N N . ARG A 1 288 ? 20.779 74.104 -28.993 1.00 80.12 288 ARG A N 1
ATOM 2383 C CA . ARG A 1 288 ? 20.068 73.683 -27.774 1.00 80.12 288 ARG A CA 1
ATOM 2384 C C . ARG A 1 288 ? 20.408 72.241 -27.396 1.00 80.12 288 ARG A C 1
ATOM 2386 O O . ARG A 1 288 ? 20.771 72.004 -26.248 1.00 80.12 288 ARG A O 1
ATOM 2393 N N . GLU A 1 289 ? 20.386 71.318 -28.355 1.00 76.00 289 GLU A N 1
ATOM 2394 C CA . GLU A 1 289 ? 20.709 69.902 -28.140 1.00 76.00 289 GLU A CA 1
ATOM 2395 C C . GLU A 1 289 ? 22.181 69.685 -27.736 1.00 76.00 289 GLU A C 1
ATOM 2397 O O . GLU A 1 289 ? 22.495 68.866 -26.873 1.00 76.00 289 GLU A O 1
ATOM 2402 N N . MET A 1 290 ? 23.121 70.436 -28.319 1.00 75.50 290 MET A N 1
ATOM 2403 C CA . MET A 1 290 ? 24.529 70.349 -27.908 1.00 75.50 290 MET A CA 1
ATOM 2404 C C . MET A 1 290 ? 24.745 70.895 -26.493 1.00 75.50 290 MET A C 1
ATOM 2406 O O . MET A 1 290 ? 25.472 70.286 -25.709 1.00 75.50 290 MET A O 1
ATOM 2410 N N . LYS A 1 291 ? 24.064 71.991 -26.132 1.00 76.12 291 LYS A N 1
ATOM 2411 C CA . LYS A 1 291 ? 24.101 72.545 -24.769 1.00 76.12 291 LYS A CA 1
ATOM 2412 C C . LYS A 1 291 ? 23.470 71.602 -23.739 1.00 76.12 291 LYS A C 1
ATOM 2414 O O . LYS A 1 291 ? 23.982 71.508 -22.626 1.00 76.12 291 LYS A O 1
ATOM 2419 N N . SER A 1 292 ? 22.394 70.889 -24.082 1.00 70.38 292 SER A N 1
ATOM 2420 C CA . SER A 1 292 ? 21.783 69.901 -23.181 1.00 70.38 292 SER A CA 1
ATOM 2421 C C . SER A 1 292 ? 22.661 68.659 -22.999 1.00 70.38 292 SER A C 1
ATOM 2423 O O . SER A 1 292 ? 22.752 68.151 -21.886 1.00 70.38 292 SER A O 1
ATOM 2425 N N . LYS A 1 293 ? 23.376 68.214 -24.044 1.00 64.19 293 LYS A N 1
ATOM 2426 C CA . LYS A 1 293 ? 24.356 67.115 -23.944 1.00 64.19 293 LYS A CA 1
ATOM 2427 C C . LYS A 1 293 ? 25.516 67.451 -23.010 1.00 64.19 293 LYS A C 1
ATOM 2429 O O . LYS A 1 293 ? 25.907 66.605 -22.217 1.00 64.19 293 LYS A O 1
ATOM 2434 N N . GLN A 1 294 ? 26.034 68.677 -23.064 1.00 60.06 294 GLN A N 1
ATOM 2435 C CA . GLN A 1 294 ? 27.128 69.113 -22.188 1.00 60.06 294 GLN A CA 1
ATOM 2436 C C . GLN A 1 294 ? 26.717 69.109 -20.707 1.00 60.06 294 GLN A C 1
ATOM 2438 O O . GLN A 1 294 ? 27.468 68.627 -19.870 1.00 60.06 294 GLN A O 1
ATOM 2443 N N . ARG A 1 295 ? 25.472 69.504 -20.404 1.00 56.97 295 ARG A N 1
ATOM 2444 C CA . ARG A 1 295 ? 24.907 69.424 -19.045 1.00 56.97 295 ARG A CA 1
ATOM 2445 C C . ARG A 1 295 ? 24.695 67.995 -18.535 1.00 56.97 295 ARG A C 1
ATOM 2447 O O . ARG A 1 295 ? 24.737 67.787 -17.332 1.00 56.97 295 ARG A O 1
ATOM 2454 N N . GLY A 1 296 ? 24.451 67.025 -19.419 1.00 53.19 296 GLY A N 1
ATOM 2455 C CA . GLY A 1 296 ? 24.317 65.614 -19.035 1.00 53.19 296 GLY A CA 1
ATOM 2456 C C . GLY A 1 296 ? 25.647 64.972 -18.629 1.00 53.19 296 GLY A C 1
ATOM 2457 O O . GLY A 1 296 ? 25.685 64.227 -17.659 1.00 53.19 296 GLY A O 1
ATOM 2458 N N . TYR A 1 297 ? 26.745 65.315 -19.314 1.00 47.69 297 TYR A N 1
ATOM 2459 C CA . TYR A 1 297 ? 28.089 64.822 -18.977 1.00 47.69 297 TYR A CA 1
ATOM 2460 C C . TYR A 1 297 ? 28.642 65.399 -17.664 1.00 47.69 297 TYR A C 1
ATOM 2462 O O . TYR A 1 297 ? 29.408 64.719 -16.987 1.00 47.69 297 TYR A O 1
ATOM 2470 N N . ASP A 1 298 ? 28.240 66.616 -17.285 1.00 48.31 298 ASP A N 1
ATOM 2471 C CA . ASP A 1 298 ? 28.644 67.237 -16.013 1.00 48.31 298 ASP A CA 1
ATOM 2472 C C . ASP A 1 298 ? 27.903 66.653 -14.790 1.00 48.31 298 ASP A C 1
ATOM 2474 O O . ASP A 1 298 ? 28.340 66.852 -13.662 1.00 48.31 298 ASP A O 1
ATOM 2478 N N . MET A 1 299 ? 26.806 65.914 -15.000 1.00 43.28 299 MET A N 1
ATOM 2479 C CA . MET A 1 299 ? 26.010 65.268 -13.940 1.00 43.28 299 MET A CA 1
ATOM 2480 C C . MET A 1 299 ? 26.399 63.797 -13.692 1.00 43.28 299 MET A C 1
ATOM 2482 O O . MET A 1 299 ? 25.898 63.188 -12.751 1.00 43.28 299 MET A O 1
ATOM 2486 N N . GLU A 1 300 ? 27.268 63.219 -14.530 1.00 45.22 300 GLU A N 1
ATOM 2487 C CA . GLU A 1 300 ? 27.791 61.843 -14.410 1.00 45.22 300 GLU A CA 1
ATOM 2488 C C . GLU A 1 300 ? 29.259 61.802 -13.910 1.00 45.22 300 GLU A C 1
ATOM 2490 O O . GLU A 1 300 ? 29.935 60.784 -14.070 1.00 45.22 300 GLU A O 1
ATOM 2495 N N . ARG A 1 301 ? 29.765 62.894 -13.309 1.00 36.25 301 ARG A N 1
ATOM 2496 C CA . ARG A 1 301 ? 31.060 62.951 -12.600 1.00 36.25 301 ARG A CA 1
ATOM 2497 C C . ARG A 1 301 ? 30.898 62.980 -11.087 1.00 36.25 301 ARG A C 1
ATOM 2499 O O . ARG A 1 301 ? 30.001 63.703 -10.608 1.00 36.25 301 ARG A O 1
#

Secondary structure (DSSP, 8-state):
-B-TTS-B-HHHHS-HHHHHHHHHHHHHHHHHTT----PPPP--PPPPPHHHHHHHHHHHHHHHHHHHHHHHHHHHHHHHHHHHHHHHHHHHHHHHHHHHHHHHHHHHHHHHHHHHHHHHHHHHHS-SS----PPPP-PEEEEEEPPSSSSPEEEEEE----SS-HHHHHHHHHHHHHHHHHHHHHHHHHHS-HHHHHHHHHHHHHHHHHHHHHHHHHHHHHHHHHHHHHHHHHHHHHHHHHHHHHHHHHHHHHHHHHHHHHHHHHHHHHHHHHTTT---HHHHHHHHHHHHHHHHHTT--

pLDDT: mean 86.1, std 13.12, range [36.25, 98.06]

Radius of gyration: 62.36 Å; chains: 1; bounding box: 89×145×168 Å